Protein AF-A0A7S0CAM7-F1 (afdb_monomer_lite)

pLDDT: mean 77.52, std 13.93, range [35.06, 93.38]

Secondary structure (DSSP, 8-state):
---SSPPPP--HHHHHHHHHHHHHHHHHHHHHHHHHHHHHHHHHHHHHHHHHTTSS-THHHHHHHHS-------HHHHHHHHHHHHHHHHHHHHHHHHHHHHHHHHHTSGGG--THHHHHHHHHHHHHHHHHHHHHHHIIIIISSSS-S--HHHHHHHHHHHH-HHHHHHHHHHHHHHHHHHHHHHHHH---EETTEEPPPP-TTT--HHHHHHHHHHHHHHHHHHHHHHHHHTTTTSTTSHHHHIIIIIITT-TTTHHHHHTTHHHHHHHHHHHHHHHHHHH----PPPPHHHHHHHHHHHH--

Sequence (305 aa):
MRYLNRPAFMDAADIAKVGLEINTRVNDLVEVGELIKVERETREEEAKDSGKAGTNNKNSILKRLLCGGKKGKSKRQADKLDRQTILQFKQAVFLLENDVKDFQDASDAYQAYNPLLVYVQLVLGVCSLILSLLWVIHIVVYVLPDPAWNPFLNVFVQWIDSCFPLFGVLAVAIFSLYLLAAGIMGCFKMGLRFLFFTLYPMKYGATYMSSFLFNVALVLLCSVPVVQFSVNAFADYARYTNIIQTFGVQIQYLQFFRFFFEAQIFENVLLLMTIWTAGYLILKPVDKPTNTLELRDRLLKNEEE

InterPro domains:
  IPR006876 LMBR1-like membrane protein [PF04791] (113-268)

Foldseek 3Di:
DLDPDQQDADDPVRLVVLVVVLVVLVVVLVVLVVVLVVVVVVVVVVVVVVVVVPPDDPVVVVVVVPPPDPPDPPPVRVVVVNVVSVVLSVLSVVVSVVSVSSSCCNPVVNVVDDPVVVVVVVVVVVVLVVLVVVVLCLLVQPVPDVVGNDLVVLVVLVVLCVVPVVSSVVVLVVSLVSVLVVQLVCLQPPQDPPPPDGQDRDDPPPDDPVSVVVSVVSSVVVSLVSLLVSCSSNVNNCPPPVSCVCSVPVVCPDPVCVVVVVVVVSSVVVSVVVVVVVVVCVVDVDDDRDDSVVVVVVVVVVVVD

Organism: NCBI:txid420281

Radius of gyration: 28.93 Å; chains: 1; bounding box: 68×35×97 Å

Structure (mmCIF, N/CA/C/O backbone):
data_AF-A0A7S0CAM7-F1
#
_entry.id   AF-A0A7S0CAM7-F1
#
loop_
_atom_site.group_PDB
_atom_site.id
_atom_site.type_symbol
_atom_site.label_atom_id
_atom_site.label_alt_id
_atom_site.label_comp_id
_atom_site.label_asym_id
_atom_site.label_entity_id
_atom_site.label_seq_id
_atom_site.pdbx_PDB_ins_code
_atom_site.Cartn_x
_atom_site.Cartn_y
_atom_site.Cartn_z
_atom_site.occupancy
_atom_site.B_iso_or_equiv
_atom_site.auth_seq_id
_atom_site.auth_comp_id
_atom_site.auth_asym_id
_atom_site.auth_atom_id
_atom_site.pdbx_PDB_model_num
ATOM 1 N N . MET A 1 1 ? -12.208 5.775 -0.399 1.00 50.06 1 MET A N 1
ATOM 2 C CA . MET A 1 1 ? -13.177 5.088 -1.280 1.00 50.06 1 MET A CA 1
ATOM 3 C C . MET A 1 1 ? -14.356 4.684 -0.421 1.00 50.06 1 MET A C 1
ATOM 5 O O . MET A 1 1 ? -14.096 4.181 0.663 1.00 50.06 1 MET A O 1
ATOM 9 N N . ARG A 1 2 ? -15.593 4.999 -0.826 1.00 49.12 2 ARG A N 1
ATOM 10 C CA . ARG A 1 2 ? -16.776 4.819 0.034 1.00 49.12 2 ARG A CA 1
ATOM 11 C C . ARG A 1 2 ? -17.307 3.382 0.031 1.00 49.12 2 ARG A C 1
ATOM 13 O O . ARG A 1 2 ? -17.729 2.920 1.068 1.00 49.12 2 ARG A O 1
ATOM 20 N N . TYR A 1 3 ? -17.166 2.651 -1.076 1.00 53.31 3 TYR A N 1
ATOM 21 C CA . TYR A 1 3 ? -17.665 1.278 -1.198 1.00 53.31 3 TYR A CA 1
ATOM 22 C C . TYR A 1 3 ? -16.516 0.329 -1.555 1.00 53.31 3 TYR A C 1
ATOM 24 O O . TYR A 1 3 ? -15.820 0.561 -2.546 1.00 53.31 3 TYR A O 1
ATOM 32 N N . LEU A 1 4 ? -16.297 -0.709 -0.739 1.00 54.81 4 LEU A N 1
ATOM 33 C CA . LEU A 1 4 ? -15.336 -1.790 -1.016 1.00 54.81 4 LEU A CA 1
ATOM 34 C C . LEU A 1 4 ? -16.019 -2.986 -1.703 1.00 54.81 4 LEU A C 1
ATOM 36 O O . LEU A 1 4 ? -15.431 -3.621 -2.570 1.00 54.81 4 LEU A O 1
ATOM 40 N N . ASN A 1 5 ? -17.278 -3.240 -1.337 1.00 60.41 5 ASN A N 1
ATOM 41 C CA . ASN A 1 5 ? -18.166 -4.249 -1.907 1.00 60.41 5 ASN A CA 1
ATOM 42 C C . ASN A 1 5 ? -19.466 -3.584 -2.375 1.00 60.41 5 ASN A C 1
ATOM 44 O O . ASN A 1 5 ? -19.797 -2.479 -1.938 1.00 60.41 5 ASN A O 1
ATOM 48 N N . ARG A 1 6 ? -20.214 -4.255 -3.261 1.00 67.06 6 ARG A N 1
ATOM 49 C CA . ARG A 1 6 ? -21.576 -3.829 -3.611 1.00 67.06 6 ARG A CA 1
ATOM 50 C C . ARG A 1 6 ? -22.420 -3.815 -2.324 1.00 67.06 6 ARG A C 1
ATOM 52 O O . ARG A 1 6 ? -22.533 -4.880 -1.714 1.00 67.06 6 ARG A O 1
ATOM 59 N N . PRO A 1 7 ? -23.010 -2.674 -1.921 1.00 70.00 7 PRO A N 1
ATOM 60 C CA . PRO A 1 7 ? -23.911 -2.652 -0.777 1.00 70.00 7 PRO A CA 1
ATOM 61 C C . PRO A 1 7 ? -25.097 -3.581 -1.052 1.00 70.00 7 PRO A C 1
ATOM 63 O O . PRO A 1 7 ? -25.639 -3.602 -2.163 1.00 70.00 7 PRO A O 1
ATOM 66 N N . ALA A 1 8 ? -25.455 -4.403 -0.067 1.00 70.31 8 ALA A N 1
ATOM 67 C CA . ALA A 1 8 ? -26.605 -5.287 -0.184 1.00 70.31 8 ALA A CA 1
ATOM 68 C C . ALA A 1 8 ? -27.874 -4.436 -0.281 1.00 70.31 8 ALA A C 1
ATOM 70 O O . ALA A 1 8 ? -28.047 -3.487 0.479 1.00 70.31 8 ALA A O 1
ATOM 71 N N . PHE A 1 9 ? -28.755 -4.774 -1.221 1.00 74.88 9 PHE A N 1
ATOM 72 C CA . PHE A 1 9 ? -30.077 -4.165 -1.252 1.00 74.88 9 PHE A CA 1
ATOM 73 C C . PHE A 1 9 ? -30.846 -4.637 -0.014 1.00 74.88 9 PHE A C 1
ATOM 75 O O . PHE A 1 9 ? -31.021 -5.843 0.161 1.00 74.88 9 PHE A O 1
ATOM 82 N N . MET A 1 10 ? -31.280 -3.703 0.831 1.00 75.69 10 MET A N 1
ATOM 83 C CA . MET A 1 10 ? -32.175 -3.982 1.952 1.00 75.69 10 MET A CA 1
ATOM 84 C C . MET A 1 10 ? -33.539 -3.361 1.673 1.00 75.69 10 MET A C 1
ATOM 86 O O . MET A 1 10 ? -33.628 -2.201 1.271 1.00 75.69 10 MET A O 1
ATOM 90 N N . ASP A 1 11 ? -34.596 -4.137 1.898 1.00 84.25 11 ASP A N 1
ATOM 91 C CA . ASP A 1 11 ? -35.956 -3.607 1.909 1.00 84.25 11 ASP A CA 1
ATOM 92 C C . ASP A 1 11 ? -36.204 -2.797 3.193 1.00 84.25 11 ASP A C 1
ATOM 94 O O . ASP A 1 11 ? -35.523 -2.987 4.205 1.00 84.25 11 ASP A O 1
ATOM 98 N N . ALA A 1 12 ? -37.201 -1.912 3.191 1.00 83.62 12 ALA A N 1
ATOM 99 C CA . ALA A 1 12 ? -37.516 -1.051 4.334 1.00 83.62 12 ALA A CA 1
ATOM 100 C C . ALA A 1 12 ? -37.765 -1.850 5.630 1.00 83.62 12 ALA A C 1
ATOM 102 O O . ALA A 1 12 ? -37.368 -1.423 6.716 1.00 83.62 12 ALA A O 1
ATOM 103 N N . ALA A 1 13 ? -38.370 -3.038 5.517 1.00 86.31 13 ALA A N 1
ATOM 104 C CA . ALA A 1 13 ? -38.576 -3.939 6.648 1.00 86.31 13 ALA A CA 1
ATOM 105 C C . ALA A 1 13 ? -37.258 -4.507 7.206 1.00 86.31 13 ALA A C 1
ATOM 107 O O . ALA A 1 13 ? -37.129 -4.689 8.417 1.00 86.31 13 ALA A O 1
ATOM 108 N N . ASP A 1 14 ? -36.274 -4.774 6.349 1.00 85.25 14 ASP A N 1
ATOM 109 C CA . ASP A 1 14 ? -34.977 -5.310 6.763 1.00 85.25 14 ASP A CA 1
ATOM 110 C C . ASP A 1 14 ? -34.071 -4.215 7.330 1.00 85.25 14 ASP A C 1
ATOM 112 O O . ASP A 1 14 ? -33.391 -4.453 8.328 1.00 85.25 14 ASP A O 1
ATOM 116 N N . ILE A 1 15 ? -34.152 -2.989 6.799 1.00 86.38 15 ILE A N 1
ATOM 117 C CA . ILE A 1 15 ? -33.492 -1.809 7.379 1.00 86.38 15 ILE A CA 1
ATOM 118 C C . ILE A 1 15 ? -33.949 -1.607 8.830 1.00 86.38 15 ILE A C 1
ATOM 120 O O . ILE A 1 15 ? -33.122 -1.385 9.714 1.00 86.38 15 ILE A O 1
ATOM 124 N N . ALA A 1 16 ? -35.253 -1.739 9.099 1.00 86.44 16 ALA A N 1
ATOM 125 C CA . ALA A 1 16 ? -35.792 -1.609 10.451 1.00 86.44 16 ALA A CA 1
ATOM 126 C C . ALA A 1 16 ? -35.280 -2.708 11.402 1.00 86.44 16 ALA A C 1
ATOM 128 O O . ALA A 1 16 ? -34.923 -2.411 12.542 1.00 86.44 16 ALA A O 1
ATOM 129 N N . LYS A 1 17 ? -35.197 -3.965 10.939 1.00 89.44 17 LYS A N 1
ATOM 130 C CA . LYS A 1 17 ? -34.661 -5.082 11.742 1.00 89.44 17 LYS A CA 1
ATOM 131 C C . LYS A 1 17 ? -33.179 -4.900 12.059 1.00 89.44 17 LYS A C 1
ATOM 133 O O . LYS A 1 17 ? -32.799 -5.009 13.221 1.00 89.44 17 LYS A O 1
ATOM 138 N N . VAL A 1 18 ? -32.359 -4.601 11.0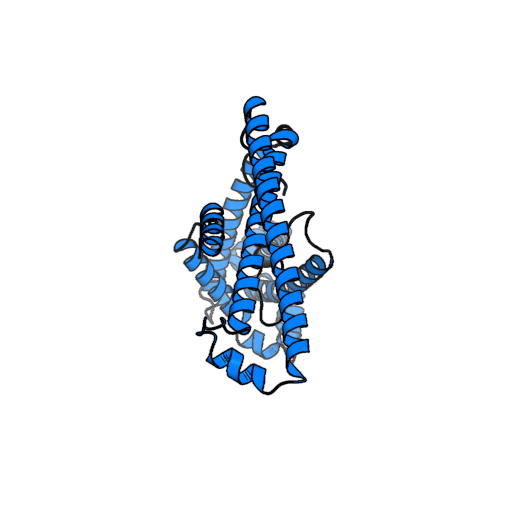49 1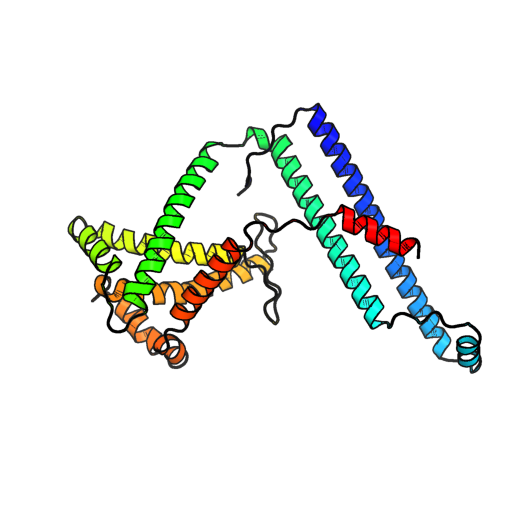.00 86.12 18 VAL A N 1
ATOM 139 C CA . VAL A 1 18 ? -30.909 -4.408 11.219 1.00 86.12 18 VAL A CA 1
ATOM 140 C C . VAL A 1 18 ? -30.634 -3.176 12.080 1.00 86.12 18 VAL A C 1
ATOM 142 O O . VAL A 1 18 ? -29.781 -3.221 12.961 1.00 86.12 18 VAL A O 1
ATOM 145 N N . GLY A 1 19 ? -31.406 -2.100 11.906 1.00 87.06 19 GLY A N 1
ATOM 146 C CA . GLY A 1 19 ? -31.332 -0.926 12.774 1.00 87.06 19 GLY A CA 1
ATOM 147 C C . GLY A 1 19 ? -31.647 -1.252 14.239 1.00 87.06 19 GLY A C 1
ATOM 148 O O . GLY A 1 19 ? -30.969 -0.753 15.137 1.00 87.06 19 GLY A O 1
ATOM 149 N N . LEU A 1 20 ? -32.633 -2.116 14.500 1.00 89.81 20 LEU A N 1
ATOM 150 C CA . LEU A 1 20 ? -32.943 -2.582 15.856 1.00 89.81 20 LEU A CA 1
ATOM 151 C C . LEU A 1 20 ? -31.796 -3.432 16.418 1.00 89.81 20 LEU A C 1
ATOM 153 O O . LEU A 1 20 ? -31.348 -3.169 17.528 1.00 89.81 20 LEU A O 1
ATOM 157 N N . GLU A 1 21 ? -31.262 -4.371 15.636 1.00 88.88 21 GLU A N 1
ATOM 158 C CA . GLU A 1 21 ? -30.123 -5.206 16.037 1.00 88.88 21 GLU A CA 1
ATOM 159 C C . GLU A 1 21 ? -28.878 -4.374 16.384 1.00 88.88 21 GLU A C 1
ATOM 161 O O . GLU A 1 21 ? -28.245 -4.605 17.416 1.00 88.88 21 GLU A O 1
ATOM 166 N N . ILE A 1 22 ? -28.546 -3.372 15.564 1.00 88.12 22 ILE A N 1
ATOM 167 C CA . ILE A 1 22 ? -27.439 -2.444 15.828 1.00 88.12 22 ILE A CA 1
ATOM 168 C C . ILE A 1 22 ? -27.689 -1.678 17.128 1.00 88.12 22 ILE A C 1
ATOM 170 O O . ILE A 1 22 ? -26.784 -1.591 17.955 1.00 88.12 22 ILE A O 1
ATOM 174 N N . ASN A 1 23 ? -28.904 -1.164 17.345 1.00 90.75 23 ASN A N 1
ATOM 175 C CA . ASN A 1 23 ? -29.249 -0.472 18.589 1.00 90.75 23 ASN A CA 1
ATOM 176 C C . ASN A 1 23 ? -29.135 -1.390 19.815 1.00 90.75 23 ASN A C 1
ATOM 178 O O . ASN A 1 23 ? -28.627 -0.960 20.848 1.00 90.75 23 ASN A O 1
ATOM 182 N N . THR A 1 24 ? -29.541 -2.659 19.710 1.00 90.62 24 THR A N 1
ATOM 183 C CA . THR A 1 24 ? -29.345 -3.645 20.783 1.00 90.62 24 THR A CA 1
ATOM 184 C C . THR A 1 24 ? -27.859 -3.854 21.073 1.00 90.62 24 THR A C 1
ATOM 186 O O . THR A 1 24 ? -27.447 -3.732 22.220 1.00 90.62 24 THR A O 1
ATOM 189 N N . ARG A 1 25 ? -27.026 -4.063 20.043 1.00 85.31 25 ARG A N 1
ATOM 190 C CA . ARG A 1 25 ? -25.568 -4.222 20.213 1.00 85.31 25 ARG A CA 1
ATOM 191 C C . ARG A 1 25 ? -24.895 -2.974 20.795 1.00 85.31 25 ARG A C 1
ATOM 193 O O . ARG A 1 25 ? -23.938 -3.100 21.555 1.00 85.31 25 ARG A O 1
ATOM 200 N N . VAL A 1 26 ? -25.367 -1.779 20.431 1.00 90.31 26 VAL A N 1
ATOM 201 C CA . VAL A 1 26 ? -24.914 -0.509 21.023 1.00 90.31 26 VAL A CA 1
ATOM 202 C C . VAL A 1 26 ? -25.220 -0.498 22.517 1.00 90.31 26 VAL A C 1
ATOM 204 O O . VAL A 1 26 ? -24.318 -0.220 23.301 1.00 90.31 26 VAL A O 1
ATOM 207 N N . ASN A 1 27 ? -26.450 -0.835 22.911 1.00 91.75 27 ASN A N 1
ATOM 208 C CA . ASN A 1 27 ? -26.847 -0.868 24.318 1.00 91.75 27 ASN A CA 1
ATOM 209 C C . ASN A 1 27 ? -26.023 -1.890 25.115 1.00 91.75 27 ASN A C 1
ATOM 211 O O . ASN A 1 27 ? -25.481 -1.531 26.158 1.00 91.75 27 ASN A O 1
ATOM 215 N N . ASP A 1 28 ? -25.832 -3.102 24.582 1.00 86.81 28 ASP A N 1
ATOM 216 C CA . ASP A 1 28 ? -24.995 -4.138 25.202 1.00 86.81 28 ASP A CA 1
ATOM 217 C C . ASP A 1 28 ? -23.550 -3.644 25.420 1.00 86.81 28 ASP A C 1
ATOM 219 O O . ASP A 1 28 ? -22.944 -3.867 26.468 1.00 86.81 28 ASP A O 1
ATOM 223 N N . LEU A 1 29 ? -22.968 -2.948 24.435 1.00 85.81 29 LEU A N 1
ATOM 224 C CA . LEU A 1 29 ? -21.611 -2.405 24.549 1.00 85.81 29 LEU A CA 1
ATOM 225 C C . LEU A 1 29 ? -21.521 -1.223 25.517 1.00 85.81 29 LEU A C 1
ATOM 227 O O . LEU A 1 29 ? -20.485 -1.054 26.162 1.00 85.81 29 LEU A O 1
ATOM 231 N N . VAL A 1 30 ? -22.570 -0.409 25.627 1.00 91.50 30 VAL A N 1
ATOM 232 C CA . VAL A 1 30 ? -22.643 0.662 26.629 1.00 91.50 30 VAL A CA 1
ATOM 233 C C . VAL A 1 30 ? -22.674 0.058 28.032 1.00 91.50 30 VAL A C 1
ATOM 235 O O . VAL A 1 30 ? -21.867 0.466 28.863 1.00 91.50 30 VAL A O 1
ATOM 238 N N . GLU A 1 31 ? -23.498 -0.965 28.264 1.00 90.19 31 GLU A N 1
ATOM 239 C CA . GLU A 1 31 ? -23.577 -1.678 29.545 1.00 90.19 31 GLU A CA 1
ATOM 240 C C . GLU A 1 31 ? -22.227 -2.302 29.931 1.00 90.19 31 GLU A C 1
ATOM 242 O O . GLU A 1 31 ? -21.709 -2.046 31.018 1.00 90.19 31 GLU A O 1
ATOM 247 N N . VAL A 1 32 ? -21.576 -3.024 29.010 1.00 83.94 32 VAL A N 1
ATOM 248 C CA . VAL A 1 32 ? -20.223 -3.570 29.235 1.00 83.94 32 VAL A CA 1
ATOM 249 C C . VAL A 1 32 ? -19.211 -2.457 29.535 1.00 83.94 32 VAL A C 1
ATOM 251 O O . VAL A 1 32 ? -18.332 -2.616 30.384 1.00 83.94 32 VAL A O 1
ATOM 254 N N . GLY A 1 33 ? -19.314 -1.315 28.851 1.00 87.38 33 GLY A N 1
ATOM 255 C CA . GLY A 1 33 ? -18.461 -0.154 29.097 1.00 87.38 33 GLY A CA 1
ATOM 256 C C . GLY A 1 33 ? -18.647 0.441 30.496 1.00 87.38 33 GLY A C 1
ATOM 257 O O . GLY A 1 33 ? -17.657 0.796 31.145 1.00 87.38 33 GLY A O 1
ATOM 258 N N . GLU A 1 34 ? -19.890 0.521 30.973 1.00 88.81 34 GLU A N 1
ATOM 259 C CA . GLU A 1 34 ? -20.227 0.968 32.327 1.00 88.81 34 GLU A CA 1
ATOM 260 C C . GLU A 1 34 ? -19.734 -0.019 33.388 1.00 88.81 34 GLU A C 1
ATOM 262 O O . GLU A 1 34 ? -19.092 0.406 34.350 1.00 88.81 34 GLU A O 1
ATOM 267 N N . LEU A 1 35 ? -19.913 -1.325 33.175 1.00 83.44 35 LEU A N 1
ATOM 268 C CA . LEU A 1 35 ? -19.395 -2.369 34.065 1.00 83.44 35 LEU A CA 1
ATOM 269 C C . LEU A 1 35 ? -17.870 -2.285 34.212 1.00 83.44 35 LEU A C 1
ATOM 271 O O . LEU A 1 35 ? -17.354 -2.237 35.329 1.00 83.44 35 LEU A O 1
ATOM 275 N N . ILE A 1 36 ? -17.137 -2.156 33.097 1.00 83.44 36 ILE A N 1
ATOM 276 C CA . ILE A 1 36 ? -15.672 -1.988 33.114 1.00 83.44 36 ILE A CA 1
ATOM 277 C C . ILE A 1 36 ? -15.264 -0.715 33.872 1.00 83.44 36 ILE A C 1
ATOM 279 O O . ILE A 1 36 ? -14.205 -0.678 34.506 1.00 83.44 36 ILE A O 1
ATOM 283 N N . LYS A 1 37 ? -16.062 0.355 33.786 1.00 88.06 37 LYS A N 1
ATOM 284 C CA . LYS A 1 37 ? -15.801 1.603 34.510 1.00 88.06 37 LYS A CA 1
ATOM 285 C C . LYS A 1 37 ? -15.991 1.410 36.017 1.00 88.06 37 LYS A C 1
ATOM 287 O O . LYS A 1 37 ? -15.085 1.753 36.775 1.00 88.06 37 LYS A O 1
ATOM 292 N N . VAL A 1 38 ? -17.106 0.809 36.430 1.00 87.31 38 VAL A N 1
ATOM 293 C CA . VAL A 1 38 ? -17.417 0.528 37.840 1.00 87.31 38 VAL A CA 1
ATOM 294 C C . VAL A 1 38 ? -16.383 -0.415 38.459 1.00 87.31 38 VAL A C 1
ATOM 296 O O . VAL A 1 38 ? -15.922 -0.157 39.570 1.00 87.31 38 VAL A O 1
ATOM 299 N N . GLU A 1 39 ? -15.950 -1.456 37.739 1.00 81.06 39 GLU A N 1
ATOM 300 C CA . GLU A 1 39 ? -14.917 -2.394 38.209 1.00 81.06 39 GLU A CA 1
ATOM 301 C C . GLU A 1 39 ? -13.581 -1.682 38.494 1.00 81.06 39 GLU A C 1
ATOM 303 O O . GLU A 1 39 ? -12.873 -2.002 39.452 1.00 81.06 39 GLU A O 1
ATOM 308 N N . ARG A 1 40 ? -13.220 -0.675 37.689 1.00 81.06 40 ARG A N 1
ATOM 309 C CA . ARG A 1 40 ? -12.008 0.118 37.946 1.00 81.06 40 ARG A CA 1
ATOM 310 C C . ARG A 1 40 ? -12.158 1.044 39.137 1.00 81.06 40 ARG A C 1
ATOM 312 O O . ARG A 1 40 ? -11.220 1.145 39.921 1.00 81.06 40 ARG A O 1
ATOM 319 N N . GLU A 1 41 ? -13.308 1.694 39.276 1.00 81.50 41 GLU A N 1
ATOM 320 C CA . GLU A 1 41 ? -13.587 2.582 40.407 1.00 81.50 41 GLU A CA 1
ATOM 321 C C . GLU A 1 41 ? -13.562 1.800 41.732 1.00 81.50 41 GLU A C 1
ATOM 323 O O . GLU A 1 41 ? -12.848 2.189 42.658 1.00 81.50 41 GLU A O 1
ATOM 328 N N . THR A 1 42 ? -14.206 0.629 41.790 1.00 80.25 42 THR A N 1
ATOM 329 C CA . THR A 1 42 ? -14.172 -0.256 42.974 1.00 80.25 42 THR A CA 1
ATOM 330 C C . THR A 1 42 ? -12.762 -0.755 43.289 1.00 80.25 42 THR A C 1
ATOM 332 O O . THR A 1 42 ? -12.332 -0.692 44.441 1.00 80.25 42 THR A O 1
ATOM 335 N N . ARG A 1 43 ? -11.975 -1.171 42.287 1.00 71.56 43 ARG A N 1
ATOM 336 C CA . ARG A 1 43 ? -10.567 -1.562 42.505 1.00 71.56 43 ARG A CA 1
ATOM 337 C C . ARG A 1 43 ? -9.690 -0.404 42.990 1.00 71.56 43 ARG A C 1
ATOM 339 O O . ARG A 1 43 ? -8.766 -0.621 43.778 1.00 71.56 43 ARG A O 1
ATOM 346 N N . GLU A 1 44 ? -9.934 0.821 42.527 1.00 75.81 44 GLU A N 1
ATOM 347 C CA . GLU A 1 44 ? -9.232 2.012 43.017 1.00 75.81 44 GLU A CA 1
ATOM 348 C C . GLU A 1 44 ? -9.584 2.329 44.476 1.00 75.81 44 GLU A C 1
ATOM 350 O O . GLU A 1 44 ? -8.708 2.739 45.245 1.00 75.81 44 GLU A O 1
ATOM 355 N N . GLU A 1 45 ? -10.837 2.121 44.875 1.00 75.12 45 GLU A N 1
ATOM 356 C CA . GLU A 1 45 ? -11.286 2.259 46.262 1.00 75.12 45 GLU A CA 1
ATOM 357 C C . GLU A 1 45 ? -10.669 1.188 47.169 1.00 75.12 45 GLU A C 1
ATOM 359 O O . GLU A 1 45 ? -10.065 1.532 48.188 1.00 75.12 45 GLU A O 1
ATOM 364 N N . GLU A 1 46 ? -10.680 -0.082 46.758 1.00 68.75 46 GLU A N 1
ATOM 365 C CA . GLU A 1 46 ? -10.012 -1.178 47.474 1.00 68.75 46 GLU A CA 1
ATOM 366 C C . GLU A 1 46 ? -8.499 -0.935 47.628 1.00 68.75 46 GLU A C 1
ATOM 368 O O . GLU A 1 46 ? -7.900 -1.223 48.673 1.00 68.75 46 GLU A O 1
ATOM 373 N N . ALA A 1 47 ? -7.854 -0.359 46.607 1.00 66.19 47 ALA A N 1
ATOM 374 C CA . ALA A 1 47 ? -6.444 0.019 46.657 1.00 66.19 47 ALA A CA 1
ATOM 375 C C . ALA A 1 47 ? -6.176 1.181 47.633 1.00 66.19 47 ALA A C 1
ATOM 377 O O . ALA A 1 47 ? -5.151 1.184 48.324 1.00 66.19 47 ALA A O 1
ATOM 378 N N . LYS A 1 48 ? -7.086 2.159 47.725 1.00 64.62 48 LYS A N 1
ATOM 379 C CA . LYS A 1 48 ? -6.992 3.270 48.688 1.00 64.62 48 LYS A CA 1
ATOM 380 C C . LYS A 1 48 ? -7.225 2.797 50.125 1.00 64.62 48 LYS A C 1
ATOM 382 O O . LYS A 1 48 ? -6.534 3.269 51.031 1.00 64.62 48 LYS A O 1
ATOM 387 N N . ASP A 1 49 ? -8.138 1.853 50.337 1.00 59.41 49 ASP A N 1
ATOM 388 C CA . ASP A 1 49 ? -8.495 1.361 51.671 1.00 59.41 49 ASP A CA 1
ATOM 389 C C . ASP A 1 49 ? -7.437 0.390 52.232 1.00 59.41 49 ASP A C 1
ATOM 391 O O . ASP A 1 49 ? -7.001 0.497 53.384 1.00 59.41 49 ASP A O 1
ATOM 395 N N . SER A 1 50 ? -6.882 -0.474 51.375 1.00 53.94 50 SER A N 1
ATOM 396 C CA . SER A 1 50 ? -5.735 -1.329 51.722 1.00 53.94 50 SER A CA 1
ATOM 397 C C . SER A 1 50 ? -4.435 -0.544 51.965 1.00 53.94 50 SER A C 1
ATOM 399 O O . SER A 1 50 ? -3.612 -0.965 52.782 1.00 53.94 50 SER A O 1
ATOM 401 N N . GLY A 1 51 ? -4.262 0.623 51.330 1.00 48.97 51 GLY A N 1
ATOM 402 C CA . GLY A 1 51 ? -3.149 1.547 51.584 1.00 48.97 51 GLY A CA 1
ATOM 403 C C . GLY A 1 51 ? -3.214 2.251 52.947 1.00 48.97 51 GLY A C 1
ATOM 404 O O . GLY A 1 51 ? -2.173 2.515 53.546 1.00 48.97 51 GLY A O 1
ATOM 405 N N . LYS A 1 52 ? -4.417 2.498 53.486 1.00 46.91 52 LYS A N 1
ATOM 406 C CA . LYS A 1 52 ? -4.611 3.094 54.824 1.00 46.91 52 LYS A CA 1
ATOM 407 C C . LYS A 1 52 ? -4.444 2.085 55.966 1.00 46.91 52 LYS A C 1
ATOM 409 O O . LYS A 1 52 ? -3.996 2.457 57.048 1.00 46.91 52 LYS A O 1
ATOM 414 N N . ALA A 1 53 ? -4.728 0.804 55.726 1.00 43.62 53 ALA A N 1
ATOM 415 C CA . ALA A 1 53 ? -4.536 -0.269 56.708 1.00 43.62 53 ALA A CA 1
ATOM 416 C C . ALA A 1 53 ? -3.055 -0.654 56.946 1.00 43.62 53 ALA A C 1
ATOM 418 O O . ALA A 1 53 ? -2.758 -1.432 57.853 1.00 43.62 53 ALA A O 1
ATOM 419 N N . GLY A 1 54 ? -2.119 -0.124 56.147 1.00 42.84 54 GLY A N 1
ATOM 420 C CA . GLY A 1 54 ? -0.694 -0.469 56.192 1.00 42.84 54 GLY A CA 1
ATOM 421 C C . GLY A 1 54 ? 0.148 0.267 57.241 1.00 42.84 54 GLY A C 1
ATOM 422 O O . GLY A 1 54 ? 1.302 -0.106 57.437 1.00 42.84 54 GLY A O 1
ATOM 423 N N . THR A 1 55 ? -0.381 1.290 57.922 1.00 45.12 55 THR A N 1
ATOM 424 C CA . THR A 1 55 ? 0.448 2.143 58.800 1.00 45.12 55 THR A CA 1
ATOM 425 C C . THR A 1 55 ? 0.383 1.774 60.279 1.00 45.12 55 THR A C 1
ATOM 427 O O . THR A 1 55 ? 1.316 2.082 61.006 1.00 45.12 55 THR A O 1
ATOM 430 N N . ASN A 1 56 ? -0.637 1.061 60.752 1.00 47.59 56 ASN A N 1
ATOM 431 C CA . ASN A 1 56 ? -0.725 0.683 62.161 1.00 47.59 56 ASN A CA 1
ATOM 432 C C . ASN A 1 56 ? -1.438 -0.657 62.292 1.00 47.59 56 ASN A C 1
ATOM 434 O O . ASN A 1 56 ? -2.576 -0.764 61.851 1.00 47.59 56 ASN A O 1
ATOM 438 N N . ASN A 1 57 ? -0.785 -1.626 62.948 1.00 49.03 57 ASN A N 1
ATOM 439 C CA . ASN A 1 57 ? -1.362 -2.754 63.699 1.00 49.03 57 ASN A CA 1
ATOM 440 C C . ASN A 1 57 ? -0.740 -4.119 63.328 1.00 49.03 57 ASN A C 1
ATOM 442 O O . ASN A 1 57 ? -0.920 -4.645 62.226 1.00 49.03 57 ASN A O 1
ATOM 446 N N . LYS A 1 58 ? -0.061 -4.736 64.310 1.00 53.44 58 LYS A N 1
ATOM 447 C CA . LYS A 1 58 ? 0.473 -6.114 64.267 1.00 53.44 58 LYS A CA 1
ATOM 448 C C . LYS A 1 58 ? -0.618 -7.164 63.979 1.00 53.44 58 LYS A C 1
ATOM 450 O O . LYS A 1 58 ? -0.306 -8.245 63.488 1.00 53.44 58 LYS A O 1
ATOM 455 N N . ASN A 1 59 ? -1.895 -6.826 64.178 1.00 54.19 59 ASN A N 1
ATOM 456 C CA . ASN A 1 59 ? -3.033 -7.694 63.855 1.00 54.19 59 ASN A CA 1
ATOM 457 C C . ASN A 1 59 ? -3.284 -7.866 62.344 1.00 54.19 59 ASN A C 1
ATOM 459 O O . ASN A 1 59 ? -4.010 -8.780 61.956 1.00 54.19 59 ASN A O 1
ATOM 463 N N . SER A 1 60 ? -2.680 -7.044 61.477 1.00 53.31 60 SER A N 1
ATOM 464 C CA . SER A 1 60 ? -2.797 -7.181 60.013 1.00 53.31 60 SER A CA 1
ATOM 465 C C . SER A 1 60 ? -2.139 -8.464 59.487 1.00 53.31 60 SER A C 1
ATOM 467 O O . SER A 1 60 ? -2.672 -9.106 58.583 1.00 53.31 60 SER A O 1
ATOM 469 N N . ILE A 1 61 ? -1.030 -8.886 60.104 1.00 56.56 61 ILE A N 1
ATOM 470 C CA . ILE A 1 61 ? -0.299 -10.114 59.756 1.00 56.56 61 ILE A CA 1
ATOM 471 C C . ILE A 1 61 ? -1.105 -11.348 60.179 1.00 56.56 61 ILE A C 1
ATOM 473 O O . ILE A 1 61 ? -1.253 -12.287 59.399 1.00 56.56 61 ILE A O 1
ATOM 477 N N . LEU A 1 62 ? -1.691 -11.320 61.381 1.00 52.03 62 LEU A N 1
ATOM 478 C CA . LEU A 1 62 ? -2.507 -12.418 61.905 1.00 52.03 62 LEU A CA 1
ATOM 479 C C . LEU A 1 62 ? -3.829 -12.568 61.133 1.00 52.03 62 LEU A C 1
ATOM 481 O O . LEU A 1 62 ? -4.238 -13.684 60.824 1.00 52.03 62 LEU A O 1
ATOM 485 N N . LYS A 1 63 ? -4.455 -11.455 60.724 1.00 51.91 63 LYS A N 1
ATOM 486 C CA . LYS A 1 63 ? -5.656 -11.464 59.870 1.00 51.91 63 LYS A CA 1
ATOM 487 C C . LYS A 1 63 ? -5.373 -12.044 58.477 1.00 51.91 63 LYS A C 1
ATOM 489 O O . LYS A 1 63 ? -6.214 -12.747 57.929 1.00 51.91 63 LYS A O 1
ATOM 494 N N . ARG A 1 64 ? -4.168 -11.821 57.934 1.00 55.28 64 ARG A N 1
ATOM 495 C CA . ARG A 1 64 ? -3.714 -12.398 56.654 1.00 55.28 64 ARG A CA 1
ATOM 496 C C . ARG A 1 64 ? -3.440 -13.905 56.721 1.00 55.28 64 ARG A C 1
ATOM 498 O O . ARG A 1 64 ? -3.491 -14.562 55.690 1.00 55.28 64 ARG A O 1
ATOM 505 N N . LEU A 1 65 ? -3.129 -14.424 57.911 1.00 53.91 65 LEU A N 1
ATOM 506 C CA . LEU A 1 65 ? -2.892 -15.849 58.172 1.00 53.91 65 LEU A CA 1
ATOM 507 C C . LEU A 1 65 ? -4.179 -16.612 58.524 1.00 53.91 65 LEU A C 1
ATOM 509 O O . LEU A 1 65 ? -4.303 -17.774 58.153 1.00 53.91 65 LEU A O 1
ATOM 513 N N . LEU A 1 66 ? -5.129 -15.972 59.216 1.00 52.12 66 LEU A N 1
ATOM 514 C CA . LEU A 1 66 ? -6.398 -16.590 59.630 1.00 52.12 66 LEU A CA 1
ATOM 515 C C . LEU A 1 66 ? -7.453 -16.617 58.514 1.00 52.12 66 LEU A C 1
ATOM 517 O O . LEU A 1 66 ? -8.238 -17.560 58.436 1.00 52.12 66 LEU A O 1
ATOM 521 N N . CYS A 1 67 ? -7.475 -15.618 57.629 1.00 45.81 67 CYS A N 1
ATOM 522 C CA . CYS A 1 67 ? -8.323 -15.652 56.441 1.00 45.81 67 CYS A CA 1
ATOM 523 C C . CYS A 1 67 ? -7.636 -16.496 55.358 1.00 45.81 67 CYS A C 1
ATOM 525 O O . CYS A 1 67 ? -6.774 -16.004 54.629 1.00 45.81 67 CYS A O 1
ATOM 527 N N . GLY A 1 68 ? -8.011 -17.777 55.291 1.00 35.06 68 GLY A N 1
ATOM 528 C CA . GLY A 1 68 ? -7.558 -18.749 54.296 1.00 35.06 68 GLY A CA 1
ATOM 529 C C . GLY A 1 68 ? -7.450 -18.156 52.889 1.00 35.06 68 GLY A C 1
ATOM 530 O O . GLY A 1 68 ? -8.380 -17.545 52.364 1.00 35.06 68 GLY A O 1
ATOM 531 N N . GLY A 1 69 ? -6.263 -18.308 52.303 1.00 39.94 69 G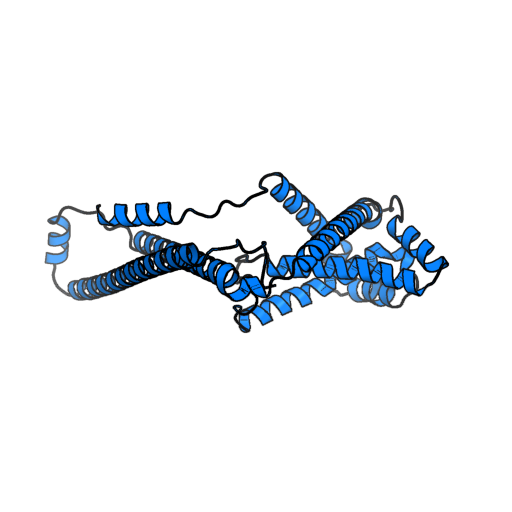LY A N 1
ATOM 532 C CA . GLY A 1 69 ? -5.852 -17.610 51.098 1.00 39.94 69 GLY A CA 1
ATOM 533 C C . GLY A 1 69 ? -6.687 -17.939 49.864 1.00 39.94 69 GLY A C 1
ATOM 534 O O . GLY A 1 69 ? -6.522 -18.992 49.254 1.00 39.94 69 GLY A O 1
ATOM 535 N N . LYS A 1 70 ? -7.436 -16.950 49.373 1.00 39.62 70 LYS A N 1
ATOM 536 C CA . LYS A 1 70 ? -7.539 -16.758 47.925 1.00 39.62 70 LYS A CA 1
ATOM 537 C C . LYS A 1 70 ? -6.230 -16.105 47.490 1.00 39.62 70 LYS A C 1
ATOM 539 O O . LYS A 1 70 ? -5.949 -14.967 47.859 1.00 39.62 70 LYS A O 1
ATOM 544 N N . LYS A 1 71 ? -5.379 -16.858 46.781 1.00 40.66 71 LYS A N 1
ATOM 545 C CA . LYS A 1 71 ? -4.158 -16.334 46.148 1.00 40.66 71 LYS A CA 1
ATOM 546 C C . LYS A 1 71 ? -4.565 -15.128 45.304 1.00 40.66 71 LYS A C 1
ATOM 548 O O . LYS A 1 71 ? -5.110 -15.308 44.220 1.00 40.66 71 LYS A O 1
ATOM 553 N N . GLY A 1 72 ? -4.332 -13.917 45.808 1.00 48.72 72 GLY A N 1
ATOM 554 C CA . GLY A 1 72 ? -4.511 -12.708 45.019 1.00 48.72 72 GLY A CA 1
ATOM 555 C C . GLY A 1 72 ? -3.693 -12.881 43.749 1.00 48.72 72 GLY A C 1
ATOM 556 O O . GLY A 1 72 ? -2.471 -13.053 43.832 1.00 48.72 72 GLY A O 1
ATOM 557 N N . LYS A 1 73 ? -4.366 -12.921 42.590 1.00 51.34 73 LYS A N 1
ATOM 558 C CA . LYS A 1 73 ? -3.701 -12.859 41.285 1.00 51.34 73 LYS A CA 1
ATOM 559 C C . LYS A 1 73 ? -2.678 -11.730 41.403 1.00 51.34 73 LYS A C 1
ATOM 561 O O . LYS A 1 73 ? -3.014 -10.647 41.881 1.00 51.34 73 LYS A O 1
ATOM 566 N N . SER A 1 74 ? -1.408 -12.010 41.095 1.00 60.56 74 SER A N 1
ATOM 567 C CA . SER A 1 74 ? -0.335 -11.014 41.225 1.00 60.56 74 SER A CA 1
ATOM 568 C C . SER A 1 74 ? -0.818 -9.708 40.590 1.00 60.56 74 SER A C 1
ATOM 570 O O . SER A 1 74 ? -1.422 -9.771 39.526 1.00 60.56 74 SER A O 1
ATOM 572 N N . LYS A 1 75 ? -0.576 -8.535 41.188 1.00 63.28 75 LYS A N 1
ATOM 573 C CA . LYS A 1 75 ? -1.010 -7.234 40.628 1.00 63.28 75 LYS A CA 1
ATOM 574 C C . LYS A 1 75 ? -0.698 -7.110 39.121 1.00 63.28 75 LYS A C 1
ATOM 576 O O . LYS A 1 75 ? -1.515 -6.645 38.342 1.00 63.28 75 LYS A O 1
ATOM 581 N N . ARG A 1 76 ? 0.424 -7.702 38.686 1.00 61.97 76 ARG A N 1
ATOM 582 C CA . ARG A 1 76 ? 0.835 -7.828 37.275 1.00 61.97 76 ARG A CA 1
ATOM 583 C C . ARG A 1 76 ? -0.075 -8.705 36.398 1.00 61.97 76 ARG A C 1
ATOM 585 O O . ARG A 1 76 ? -0.125 -8.495 35.194 1.00 61.97 76 ARG A O 1
ATOM 592 N N . GLN A 1 77 ? -0.706 -9.737 36.950 1.00 71.75 77 GLN A N 1
ATOM 593 C CA . GLN A 1 77 ? -1.697 -10.576 36.267 1.00 71.75 77 GLN A CA 1
ATOM 594 C C . GLN A 1 77 ? -3.044 -9.859 36.142 1.00 71.75 77 GLN A C 1
ATOM 596 O O . GLN A 1 77 ? -3.645 -9.950 35.078 1.00 71.75 77 GLN A O 1
ATOM 601 N N . ALA A 1 78 ? -3.472 -9.114 37.168 1.00 71.75 78 ALA A N 1
ATOM 602 C CA . ALA A 1 78 ? -4.667 -8.271 37.091 1.00 71.75 78 ALA A CA 1
ATOM 603 C C . ALA A 1 78 ? -4.502 -7.174 36.022 1.00 71.75 78 ALA A C 1
ATOM 605 O O . ALA A 1 78 ? -5.311 -7.094 35.107 1.00 71.75 78 ALA A O 1
ATOM 606 N N . ASP A 1 79 ? -3.368 -6.459 36.019 1.00 76.50 79 ASP A N 1
ATOM 607 C CA . ASP A 1 79 ? -3.065 -5.434 35.005 1.00 76.50 79 ASP A CA 1
ATOM 608 C C . ASP A 1 79 ? -3.034 -5.995 33.569 1.00 76.50 79 ASP A C 1
ATOM 610 O O . ASP A 1 79 ? -3.367 -5.305 32.602 1.00 76.50 79 ASP A O 1
ATOM 614 N N . LYS A 1 80 ? -2.581 -7.245 33.397 1.00 78.00 80 LYS A N 1
ATOM 615 C CA . LYS A 1 80 ? -2.579 -7.924 32.091 1.00 78.00 80 LYS A CA 1
ATOM 616 C C . LYS A 1 80 ? -3.994 -8.261 31.634 1.00 78.00 80 LYS A C 1
ATOM 618 O O . LYS A 1 80 ? -4.288 -8.080 30.455 1.00 78.00 80 LYS A O 1
ATOM 623 N N . LEU A 1 81 ? -4.828 -8.743 32.551 1.00 79.00 81 LEU A N 1
ATOM 624 C CA . LEU A 1 81 ? -6.208 -9.120 32.275 1.00 79.00 81 LEU A CA 1
ATOM 625 C C . LEU A 1 81 ? -7.034 -7.875 31.930 1.00 79.00 81 LEU A C 1
ATOM 627 O O . LEU A 1 81 ? -7.679 -7.862 30.892 1.00 79.00 81 LEU A O 1
ATOM 631 N N . ASP A 1 82 ? -6.863 -6.776 32.666 1.00 79.19 82 ASP A N 1
ATOM 632 C CA . ASP A 1 82 ? -7.529 -5.498 32.376 1.00 79.19 82 ASP A CA 1
ATOM 633 C C . ASP A 1 82 ? -7.144 -4.951 31.002 1.00 79.19 82 ASP A C 1
ATOM 635 O O . ASP A 1 82 ? -7.995 -4.517 30.224 1.00 79.19 82 ASP A O 1
ATOM 639 N N . ARG A 1 83 ? -5.851 -5.002 30.656 1.00 77.44 83 ARG A N 1
ATOM 640 C CA . ARG A 1 83 ? -5.396 -4.629 29.309 1.00 77.44 83 ARG A CA 1
ATOM 641 C C . ARG A 1 83 ? -6.048 -5.504 28.245 1.00 77.44 83 ARG A C 1
ATOM 643 O O . ARG A 1 83 ? -6.418 -4.980 27.199 1.00 77.44 83 ARG A O 1
ATOM 650 N N . GLN A 1 84 ? -6.187 -6.803 28.495 1.00 79.69 84 GLN A N 1
ATOM 651 C CA . GLN A 1 84 ? -6.840 -7.724 27.572 1.00 79.69 84 GLN A CA 1
ATOM 652 C C . GLN A 1 84 ? -8.333 -7.403 27.416 1.00 79.69 84 GLN A C 1
ATOM 654 O O . GLN A 1 84 ? -8.786 -7.289 26.279 1.00 79.69 84 GLN A O 1
ATOM 659 N N . THR A 1 85 ? -9.058 -7.154 28.510 1.00 76.69 85 THR A N 1
ATOM 660 C CA . THR A 1 85 ? -10.474 -6.748 28.498 1.00 76.69 85 THR A CA 1
ATOM 661 C C . THR A 1 85 ? -10.673 -5.436 27.738 1.00 76.69 85 THR A C 1
ATOM 663 O O . THR A 1 85 ? -11.549 -5.334 26.886 1.00 76.69 85 THR A O 1
ATOM 666 N N . ILE A 1 86 ? -9.801 -4.442 27.944 1.00 81.19 86 ILE A N 1
ATOM 667 C CA . ILE A 1 86 ? -9.840 -3.169 27.201 1.00 81.19 86 ILE A CA 1
ATOM 668 C C . ILE A 1 86 ? -9.612 -3.377 25.707 1.00 81.19 86 ILE A C 1
ATOM 670 O O . ILE A 1 86 ? -10.261 -2.733 24.885 1.00 81.19 86 ILE A O 1
ATOM 674 N N . LEU A 1 87 ? -8.645 -4.218 25.336 1.00 76.94 87 LEU A N 1
ATOM 675 C CA . LEU A 1 87 ? -8.349 -4.494 23.931 1.00 76.94 87 LEU A CA 1
ATOM 676 C C . LEU A 1 87 ? -9.526 -5.196 23.251 1.00 76.94 87 LEU A C 1
ATOM 678 O O . LEU A 1 87 ? -9.892 -4.830 22.139 1.00 76.94 87 LEU A O 1
ATOM 682 N N . GLN A 1 88 ? -10.135 -6.149 23.949 1.00 77.44 88 GLN A N 1
ATOM 683 C CA . GLN A 1 88 ? -11.335 -6.859 23.525 1.00 77.44 88 GLN A CA 1
ATOM 684 C C . GLN A 1 88 ? -12.530 -5.915 23.348 1.00 77.44 88 GLN A C 1
ATOM 686 O O . GLN A 1 88 ? -13.169 -5.925 22.299 1.00 77.44 88 GLN A O 1
ATOM 691 N N . PHE A 1 89 ? -12.762 -5.024 24.312 1.00 81.75 89 PHE A N 1
ATOM 692 C CA . PHE A 1 89 ? -13.785 -3.986 24.217 1.00 81.75 89 PHE A CA 1
ATOM 693 C C . PHE A 1 89 ? -13.556 -3.063 23.012 1.00 81.75 89 PHE A C 1
ATOM 695 O O . PHE A 1 89 ? -14.453 -2.859 22.199 1.00 81.75 89 PHE A O 1
ATOM 702 N N . LYS A 1 90 ? -12.323 -2.568 22.824 1.00 79.38 90 LYS A N 1
ATOM 703 C CA . LYS A 1 90 ? -11.956 -1.752 21.653 1.00 79.38 90 LYS A CA 1
ATOM 704 C C . LYS A 1 90 ? -12.196 -2.486 20.335 1.00 79.38 90 LYS A C 1
ATOM 706 O O . LYS A 1 90 ? -12.612 -1.863 19.365 1.00 79.38 90 LYS A O 1
ATOM 711 N N . GLN A 1 91 ? -11.927 -3.789 20.293 1.00 75.88 91 GLN A N 1
ATOM 712 C CA . GLN A 1 91 ? -12.174 -4.614 19.115 1.00 75.88 91 GLN A CA 1
ATOM 713 C C . GLN A 1 91 ? -13.673 -4.764 18.830 1.00 75.88 91 GLN A C 1
ATOM 715 O O . GLN A 1 91 ? -14.076 -4.649 17.676 1.00 75.88 91 GLN A O 1
ATOM 720 N N . ALA A 1 92 ? -14.497 -4.973 19.858 1.00 77.50 92 ALA A N 1
ATOM 721 C CA . ALA A 1 92 ? -15.946 -5.070 19.708 1.00 77.50 92 ALA A CA 1
ATOM 722 C C . ALA A 1 92 ? -16.565 -3.742 19.235 1.00 77.50 92 ALA A C 1
ATOM 724 O O . ALA A 1 92 ? -17.338 -3.738 18.280 1.00 77.50 92 ALA A O 1
ATOM 725 N N . VAL A 1 93 ? -16.141 -2.611 19.813 1.00 82.88 93 VAL A N 1
ATOM 726 C CA . VAL A 1 93 ? -16.540 -1.265 19.358 1.00 82.88 93 VAL A CA 1
ATOM 727 C C . VAL A 1 93 ? -16.117 -1.026 17.909 1.00 82.88 93 VAL A C 1
ATOM 729 O O . VAL A 1 93 ? -16.909 -0.545 17.108 1.00 82.88 93 VAL A O 1
ATOM 732 N N . PHE A 1 94 ? -14.893 -1.409 17.537 1.00 80.38 94 PHE A N 1
ATOM 733 C CA . PHE A 1 94 ? -14.407 -1.271 16.163 1.00 80.38 94 PHE A CA 1
ATOM 734 C C . PHE A 1 94 ? -15.236 -2.073 15.151 1.00 80.38 94 PHE A C 1
ATOM 736 O O . PHE A 1 94 ? -15.434 -1.616 14.026 1.00 80.38 94 PHE A O 1
ATOM 743 N N . LEU A 1 95 ? -15.690 -3.273 15.523 1.00 79.69 95 LEU A N 1
ATOM 744 C CA . LEU A 1 95 ? -16.545 -4.095 14.667 1.00 79.69 95 LEU A CA 1
ATOM 745 C C . LEU A 1 95 ? -17.935 -3.476 14.530 1.00 79.69 95 LEU A C 1
ATOM 747 O O . LEU A 1 95 ? -18.393 -3.305 13.406 1.00 79.69 95 LEU A O 1
ATOM 751 N N . LEU A 1 96 ? -18.532 -3.019 15.632 1.00 83.19 96 LEU A N 1
ATOM 752 C CA . LEU A 1 96 ? -19.806 -2.301 15.597 1.00 83.19 96 LEU A CA 1
ATOM 753 C C . LEU A 1 96 ? -19.720 -1.023 14.745 1.00 83.19 96 LEU A C 1
ATOM 755 O O . LEU A 1 96 ? -20.604 -0.746 13.944 1.00 83.19 96 LEU A O 1
ATOM 759 N N . GLU A 1 97 ? -18.636 -0.253 14.862 1.00 84.25 97 GLU A N 1
ATOM 760 C CA . GLU A 1 97 ? -18.402 0.921 14.018 1.00 84.25 97 GLU A CA 1
ATOM 761 C C . GLU A 1 97 ? -18.293 0.584 12.525 1.00 84.25 97 GLU A C 1
ATOM 763 O O . GLU A 1 97 ? -18.514 1.472 11.698 1.00 84.25 97 GLU A O 1
ATOM 768 N N . ASN A 1 98 ? -17.866 -0.629 12.163 1.00 79.94 98 ASN A N 1
ATOM 769 C CA . ASN A 1 98 ? -17.858 -1.072 10.771 1.00 79.94 98 ASN A CA 1
ATOM 770 C C . ASN A 1 98 ? -19.260 -1.529 10.355 1.00 79.94 98 ASN A C 1
ATOM 772 O O . ASN A 1 98 ? -19.722 -1.082 9.313 1.00 79.94 98 ASN A O 1
ATOM 776 N N . ASP A 1 99 ? -19.967 -2.288 11.198 1.00 82.38 99 ASP A N 1
ATOM 777 C CA . ASP A 1 99 ? -21.353 -2.713 10.951 1.00 82.38 99 ASP A CA 1
ATOM 778 C C . ASP A 1 99 ? -22.282 -1.504 10.719 1.00 82.38 99 ASP A C 1
ATOM 780 O O . ASP A 1 99 ? -23.100 -1.500 9.802 1.00 82.38 99 ASP A O 1
ATOM 784 N N . VAL A 1 100 ? -22.118 -0.430 11.504 1.00 85.62 100 VAL A N 1
ATOM 785 C CA . VAL A 1 100 ? -22.863 0.831 11.331 1.00 85.62 100 VAL A CA 1
ATOM 786 C C . VAL A 1 100 ? -22.540 1.500 9.994 1.00 85.62 100 VAL A C 1
ATOM 788 O O . VAL A 1 100 ? -23.442 2.030 9.347 1.00 85.62 100 VAL A O 1
ATOM 791 N N . LYS A 1 101 ? -21.272 1.490 9.562 1.00 80.62 101 LYS A N 1
ATOM 792 C CA . LYS A 1 101 ? -20.881 2.053 8.257 1.00 80.62 101 LYS A CA 1
ATOM 793 C C . LYS A 1 101 ? -21.472 1.238 7.111 1.00 80.62 101 LYS A C 1
ATOM 795 O O . LYS A 1 101 ? -22.060 1.823 6.209 1.00 80.62 101 LYS A O 1
ATOM 800 N N . ASP A 1 102 ? -21.391 -0.086 7.193 1.00 79.19 102 ASP A N 1
ATOM 801 C CA . ASP A 1 102 ? -21.960 -0.991 6.195 1.00 79.19 102 ASP A CA 1
ATOM 802 C C . ASP A 1 102 ? -23.487 -0.818 6.099 1.00 79.19 102 ASP A C 1
ATOM 804 O O . ASP A 1 102 ? -24.047 -0.781 5.002 1.00 79.19 102 ASP A O 1
ATOM 808 N N . PHE A 1 103 ? -24.163 -0.622 7.237 1.00 83.50 103 PHE A N 1
ATOM 809 C CA . PHE A 1 103 ? -25.590 -0.304 7.284 1.00 83.50 103 PHE A CA 1
ATOM 810 C C . PHE A 1 103 ? -25.921 1.058 6.657 1.00 83.50 103 PHE A C 1
ATOM 812 O O . PHE A 1 103 ? -26.870 1.158 5.877 1.00 83.50 103 PHE A O 1
ATOM 819 N N . GLN A 1 104 ? -25.140 2.105 6.946 1.00 83.19 104 GLN A N 1
ATOM 820 C CA . GLN A 1 104 ? -25.297 3.428 6.319 1.00 83.19 104 GLN A CA 1
ATOM 821 C C . GLN A 1 104 ? -25.089 3.369 4.799 1.00 83.19 104 GLN A C 1
ATOM 823 O O . GLN A 1 104 ? -25.805 4.024 4.038 1.00 83.19 104 GLN A O 1
ATOM 828 N N . ASP A 1 105 ? -24.127 2.567 4.343 1.00 79.19 105 ASP A N 1
ATOM 829 C CA . ASP A 1 105 ? -23.851 2.396 2.921 1.00 79.19 105 ASP A CA 1
ATOM 830 C C . ASP A 1 105 ? -24.947 1.585 2.202 1.00 79.19 105 ASP A C 1
ATOM 832 O O . ASP A 1 105 ? -25.220 1.841 1.026 1.00 79.19 105 ASP A O 1
ATOM 836 N N . ALA A 1 106 ? -25.603 0.650 2.901 1.00 77.19 106 ALA A N 1
ATOM 837 C CA . ALA A 1 106 ? -26.721 -0.148 2.390 1.00 77.19 106 ALA A CA 1
ATOM 838 C C . ALA A 1 106 ? -28.075 0.586 2.379 1.00 77.19 106 ALA A C 1
ATOM 840 O O . ALA A 1 106 ? -28.907 0.302 1.519 1.00 77.19 106 ALA A O 1
ATOM 841 N N . SER A 1 107 ? -28.300 1.518 3.308 1.00 77.69 107 SER A N 1
ATOM 842 C CA . SER A 1 107 ? -29.565 2.255 3.453 1.00 77.69 107 SER A CA 1
ATOM 843 C C . SER A 1 107 ? -29.567 3.561 2.652 1.00 77.69 107 SER A C 1
ATOM 845 O O . SER A 1 107 ? -30.171 3.642 1.582 1.00 77.69 107 SER A O 1
ATOM 847 N N . ASP A 1 108 ? -28.849 4.573 3.136 1.00 73.56 108 ASP A N 1
ATOM 848 C CA . ASP A 1 108 ? -28.877 5.934 2.589 1.00 73.56 108 ASP A CA 1
ATOM 849 C C . ASP A 1 108 ? -28.018 6.068 1.330 1.00 73.56 108 ASP A C 1
ATOM 851 O O . ASP A 1 108 ? -28.360 6.771 0.375 1.00 73.56 108 ASP A O 1
ATOM 855 N N . ALA A 1 109 ? -26.867 5.394 1.315 1.00 69.94 109 ALA A N 1
ATOM 856 C CA . ALA A 1 109 ? -25.864 5.589 0.278 1.00 69.94 109 ALA A CA 1
ATOM 857 C C . ALA A 1 109 ? -26.012 4.628 -0.915 1.00 69.94 109 ALA A C 1
ATOM 859 O O . ALA A 1 109 ? -25.237 4.739 -1.868 1.00 69.94 109 ALA A O 1
ATOM 860 N N . TYR A 1 110 ? -27.005 3.730 -0.914 1.00 72.06 110 TYR A N 1
ATOM 861 C CA . TYR A 1 110 ? -27.231 2.770 -2.001 1.00 72.06 110 TYR A CA 1
ATOM 862 C C . TYR A 1 110 ? -27.555 3.467 -3.329 1.00 72.06 110 TYR A C 1
ATOM 864 O O . TYR A 1 110 ? -27.061 3.071 -4.383 1.00 72.06 110 TYR A O 1
ATOM 872 N N . GLN A 1 111 ? -28.333 4.554 -3.289 1.00 72.56 111 GLN A N 1
ATOM 873 C CA . GLN A 1 111 ? -28.734 5.287 -4.496 1.00 72.56 111 GLN A CA 1
ATOM 874 C C . GLN A 1 111 ? -27.558 5.978 -5.206 1.00 72.56 111 GLN A C 1
ATOM 876 O O . GLN A 1 111 ? -27.614 6.201 -6.411 1.00 72.56 111 GLN A O 1
ATOM 881 N N . ALA A 1 112 ? -26.477 6.284 -4.482 1.00 75.75 112 ALA A N 1
ATOM 882 C CA . ALA A 1 112 ? -25.268 6.902 -5.029 1.00 75.75 112 ALA A CA 1
ATOM 883 C C . ALA A 1 112 ? -24.243 5.875 -5.560 1.00 75.75 112 ALA A C 1
ATOM 885 O O . ALA A 1 112 ? -23.129 6.247 -5.944 1.00 75.75 112 ALA A O 1
ATOM 886 N N . TYR A 1 113 ? -24.580 4.581 -5.557 1.00 76.94 113 TYR A N 1
ATOM 887 C CA . TYR A 1 113 ? -23.668 3.519 -5.964 1.00 76.94 113 TYR A CA 1
ATOM 888 C C . TYR A 1 113 ? -23.531 3.433 -7.491 1.00 76.94 113 TYR A C 1
ATOM 890 O O . TYR A 1 113 ? -24.463 3.071 -8.207 1.00 76.94 113 TYR A O 1
ATOM 898 N N . ASN A 1 114 ? -22.321 3.700 -7.987 1.00 83.69 114 ASN A N 1
ATOM 899 C CA . ASN A 1 114 ? -21.982 3.587 -9.403 1.00 83.69 114 ASN A CA 1
ATOM 900 C C . ASN A 1 114 ? -21.344 2.217 -9.706 1.00 83.69 114 ASN A C 1
ATOM 902 O O . ASN A 1 114 ? -20.170 2.016 -9.374 1.00 83.69 114 ASN A O 1
ATOM 906 N N . PRO A 1 115 ? -22.038 1.292 -10.400 1.00 81.25 115 PRO A N 1
ATOM 907 C CA . PRO A 1 115 ? -21.510 -0.046 -10.683 1.00 81.25 115 PRO A CA 1
ATOM 908 C C . PRO A 1 115 ? -20.291 -0.027 -11.620 1.00 81.25 115 PRO A C 1
ATOM 910 O O . PRO A 1 115 ? -19.465 -0.936 -11.577 1.00 81.25 115 PRO A O 1
ATOM 913 N N . LEU A 1 116 ? -20.133 1.025 -12.434 1.00 82.75 116 LEU A N 1
ATOM 914 C CA . LEU A 1 116 ? -18.992 1.187 -13.343 1.00 82.75 116 LEU A CA 1
ATOM 915 C C . LEU A 1 116 ? -17.646 1.252 -12.609 1.00 82.75 116 LEU A C 1
ATOM 917 O O . LEU A 1 116 ? -16.642 0.789 -13.146 1.00 82.75 116 LEU A O 1
ATOM 921 N N . LEU A 1 117 ? -17.616 1.774 -11.376 1.00 82.06 117 LEU A N 1
ATOM 922 C CA . LEU A 1 117 ? -16.374 1.884 -10.608 1.00 82.06 117 LEU A CA 1
ATOM 923 C C . LEU A 1 117 ? -15.756 0.510 -10.317 1.00 82.06 117 LEU A C 1
ATOM 925 O O . LEU A 1 117 ? -14.536 0.381 -10.367 1.00 82.06 117 LEU A O 1
ATOM 929 N N . VAL A 1 118 ? -16.577 -0.522 -10.101 1.00 83.50 118 VAL A N 1
ATOM 930 C CA . VAL A 1 118 ? -16.093 -1.885 -9.822 1.00 83.50 118 VAL A CA 1
ATOM 931 C C . VAL A 1 118 ? -15.442 -2.511 -11.056 1.00 83.50 118 VAL A C 1
ATOM 933 O O . VAL A 1 118 ? -14.385 -3.129 -10.950 1.00 83.50 118 VAL A O 1
ATOM 936 N N . TYR A 1 119 ? -16.015 -2.307 -12.245 1.00 85.94 119 TYR A N 1
ATOM 937 C CA . TYR A 1 119 ? -15.414 -2.798 -13.489 1.00 85.94 119 TYR A CA 1
ATOM 938 C C . TYR A 1 119 ? -14.084 -2.106 -13.793 1.00 85.94 119 TYR A C 1
ATOM 940 O O . TYR A 1 119 ? -13.114 -2.770 -14.159 1.00 85.94 119 TYR A O 1
ATOM 948 N N . VAL A 1 120 ? -14.006 -0.788 -13.582 1.00 87.12 120 VAL A N 1
ATOM 949 C CA . VAL A 1 120 ? -12.753 -0.033 -13.739 1.00 87.12 120 VAL A CA 1
ATOM 950 C C . VAL A 1 120 ? -11.685 -0.545 -12.772 1.00 87.12 120 VAL A C 1
ATOM 952 O O . VAL A 1 120 ? -10.538 -0.731 -13.171 1.00 87.12 120 VAL A O 1
ATOM 955 N N . GLN A 1 121 ? -12.050 -0.835 -11.521 1.00 84.31 121 GLN A N 1
ATOM 956 C CA . GLN A 1 121 ? -11.128 -1.422 -10.545 1.00 84.31 121 GLN A CA 1
ATOM 957 C C . GLN A 1 121 ? -10.659 -2.821 -10.935 1.00 84.31 121 GLN A C 1
ATOM 959 O O . GLN A 1 121 ? -9.492 -3.136 -10.722 1.00 84.31 121 GLN A O 1
ATOM 964 N N . LEU A 1 122 ? -11.535 -3.651 -11.506 1.00 86.56 122 LEU A N 1
ATOM 965 C CA . LEU A 1 122 ? -11.161 -4.988 -11.959 1.00 86.56 122 LEU A CA 1
ATOM 966 C C . LEU A 1 122 ? -10.130 -4.904 -13.086 1.00 86.56 122 LEU A C 1
ATOM 968 O O . LEU A 1 122 ? -9.096 -5.566 -13.018 1.00 86.56 122 LEU A O 1
ATOM 972 N N . VAL A 1 123 ? -10.367 -4.042 -14.079 1.00 90.44 123 VAL A N 1
ATOM 973 C CA . VAL A 1 123 ? -9.410 -3.805 -15.172 1.00 90.44 123 VAL A CA 1
ATOM 974 C C . VAL A 1 123 ? -8.091 -3.259 -14.626 1.00 90.44 123 VAL A C 1
ATOM 976 O O . VAL A 1 123 ? -7.028 -3.770 -14.971 1.00 90.44 123 VAL A O 1
ATOM 979 N N . LEU A 1 124 ? -8.142 -2.279 -13.720 1.00 88.19 124 LEU A N 1
ATOM 980 C CA . LEU A 1 124 ? -6.949 -1.727 -13.076 1.00 88.19 124 LEU A CA 1
ATOM 981 C C . LEU A 1 124 ? -6.194 -2.795 -12.270 1.00 88.19 124 LEU A C 1
ATOM 983 O O . LEU A 1 124 ? -4.967 -2.830 -12.313 1.00 88.19 124 LEU A O 1
ATOM 987 N N . GLY A 1 125 ? -6.910 -3.699 -11.600 1.00 87.31 125 GLY A N 1
ATOM 988 C CA . GLY A 1 125 ? -6.352 -4.845 -10.887 1.00 87.31 125 GLY A CA 1
ATOM 989 C C . GLY A 1 125 ? -5.605 -5.800 -11.817 1.00 87.31 125 GLY A C 1
ATOM 990 O O . GLY A 1 125 ? -4.447 -6.126 -11.554 1.00 87.31 125 GLY A O 1
ATOM 991 N N . VAL A 1 126 ? -6.209 -6.182 -12.945 1.00 91.31 126 VAL A N 1
ATOM 992 C CA . VAL A 1 126 ? -5.557 -7.033 -13.958 1.00 91.31 126 VAL A CA 1
ATOM 993 C C . VAL A 1 126 ? -4.315 -6.347 -14.537 1.00 91.31 126 VAL A C 1
ATOM 995 O O . VAL A 1 126 ? -3.250 -6.960 -14.595 1.00 91.31 126 VAL A O 1
ATOM 998 N N . CYS A 1 127 ? -4.405 -5.060 -14.886 1.00 92.19 127 CYS A N 1
ATOM 999 C CA . CYS A 1 127 ? -3.253 -4.285 -15.355 1.00 92.19 127 CYS A CA 1
ATOM 1000 C C . CYS A 1 127 ? -2.136 -4.218 -14.301 1.00 92.19 127 CYS A C 1
ATOM 1002 O O . CYS A 1 127 ? -0.966 -4.407 -14.630 1.00 92.19 127 CYS A O 1
ATOM 1004 N N . SER A 1 128 ? -2.486 -3.998 -13.029 1.00 89.44 128 SER A N 1
ATOM 1005 C CA . SER A 1 128 ? -1.521 -3.954 -11.924 1.00 89.44 128 SER A CA 1
ATOM 1006 C C . SER A 1 128 ? -0.815 -5.296 -11.713 1.00 89.44 128 SER A C 1
ATOM 1008 O O . SER A 1 128 ? 0.392 -5.325 -11.485 1.00 89.44 128 SER A O 1
ATOM 1010 N N . LEU A 1 129 ? -1.527 -6.414 -11.886 1.00 89.88 129 LEU A N 1
ATOM 1011 C CA . LEU A 1 129 ? -0.956 -7.756 -11.800 1.00 89.88 129 LEU A CA 1
ATOM 1012 C C . LEU A 1 129 ? 0.079 -7.990 -12.907 1.00 89.88 129 LEU A C 1
ATOM 1014 O O . LEU A 1 129 ? 1.175 -8.468 -12.621 1.00 89.88 129 LEU A O 1
ATOM 1018 N N . ILE A 1 130 ? -0.230 -7.597 -14.147 1.00 92.88 130 ILE A N 1
ATOM 1019 C CA . ILE A 1 130 ? 0.705 -7.701 -15.279 1.00 92.88 130 ILE A CA 1
ATOM 1020 C C . ILE A 1 130 ? 1.963 -6.861 -15.018 1.00 92.88 130 ILE A C 1
ATOM 1022 O O . ILE A 1 130 ? 3.075 -7.365 -15.167 1.00 92.88 130 ILE A O 1
ATOM 1026 N N . LEU A 1 131 ? 1.806 -5.608 -14.575 1.00 92.50 131 LEU A N 1
ATOM 1027 C CA . LEU A 1 131 ? 2.937 -4.735 -14.235 1.00 92.50 131 LEU A CA 1
ATOM 1028 C C . LEU A 1 131 ? 3.799 -5.321 -13.112 1.00 92.50 131 LEU A C 1
ATOM 1030 O O . LEU A 1 131 ? 5.026 -5.273 -13.193 1.00 92.50 131 LEU A O 1
ATOM 1034 N N . SER A 1 132 ? 3.174 -5.913 -12.092 1.00 91.50 132 SER A N 1
ATOM 1035 C CA . SER A 1 132 ? 3.889 -6.587 -11.008 1.00 91.50 132 SER A CA 1
ATOM 1036 C C . SER A 1 132 ? 4.732 -7.754 -11.517 1.00 91.50 132 SER A C 1
ATOM 1038 O O . SER A 1 132 ? 5.880 -7.898 -11.105 1.00 91.50 132 SER A O 1
ATOM 1040 N N . LEU A 1 133 ? 4.179 -8.582 -12.410 1.00 90.75 133 LEU A N 1
ATOM 1041 C CA . LEU A 1 133 ? 4.901 -9.715 -12.991 1.00 90.75 133 LEU A CA 1
ATOM 1042 C C . LEU A 1 133 ? 6.088 -9.245 -13.834 1.00 90.75 133 LEU A C 1
ATOM 1044 O O . LEU A 1 133 ? 7.187 -9.772 -13.676 1.00 90.75 133 LEU A O 1
ATOM 1048 N N . LEU A 1 134 ? 5.894 -8.223 -14.673 1.00 92.44 134 LEU A N 1
ATOM 1049 C CA . LEU A 1 134 ? 6.972 -7.635 -15.473 1.00 92.44 134 LEU A CA 1
ATOM 1050 C C . LEU A 1 134 ? 8.106 -7.095 -14.596 1.00 92.44 134 LEU A C 1
ATOM 1052 O O . LEU A 1 134 ? 9.271 -7.331 -14.907 1.00 92.44 134 LEU A O 1
ATOM 1056 N N . TRP A 1 135 ? 7.783 -6.440 -13.476 1.00 91.25 135 TRP A N 1
ATOM 1057 C CA . TRP A 1 135 ? 8.784 -5.970 -12.516 1.00 91.25 135 TRP A CA 1
ATOM 1058 C C . TRP A 1 135 ? 9.575 -7.109 -11.879 1.00 91.25 135 TRP A C 1
ATOM 1060 O O . TRP A 1 135 ? 10.800 -7.036 -11.823 1.00 91.25 135 TRP A O 1
ATOM 1070 N N . VAL A 1 136 ? 8.900 -8.170 -11.427 1.00 89.00 136 VAL A N 1
ATOM 1071 C CA . VAL A 1 136 ? 9.573 -9.332 -10.825 1.00 89.00 136 VAL A CA 1
ATOM 1072 C C . VAL A 1 136 ? 10.511 -9.995 -11.831 1.00 89.00 136 VAL A C 1
ATOM 1074 O O . VAL A 1 136 ? 11.660 -10.274 -11.499 1.00 89.00 136 VAL A O 1
ATOM 1077 N N . ILE A 1 137 ? 10.055 -10.195 -13.071 1.00 90.19 137 ILE A N 1
ATOM 1078 C CA . ILE A 1 137 ? 10.885 -10.756 -14.146 1.00 90.19 137 ILE A CA 1
ATOM 1079 C C . ILE A 1 137 ? 12.093 -9.852 -14.408 1.00 90.19 137 ILE A C 1
ATOM 1081 O O . ILE A 1 137 ? 13.218 -10.341 -14.478 1.00 90.19 137 ILE A O 1
ATOM 1085 N N . HIS A 1 138 ? 11.882 -8.537 -14.510 1.00 90.94 138 HIS A N 1
ATOM 1086 C CA . HIS A 1 138 ? 12.963 -7.584 -14.764 1.00 90.94 138 HIS A CA 1
ATOM 1087 C C . HIS A 1 138 ? 13.999 -7.561 -13.635 1.00 90.94 138 HIS A C 1
ATOM 1089 O O . HIS A 1 138 ? 15.195 -7.580 -13.907 1.00 90.94 138 HIS A O 1
ATOM 1095 N N . ILE A 1 139 ? 13.571 -7.616 -12.371 1.00 88.31 139 ILE A N 1
ATOM 1096 C CA . ILE A 1 139 ? 14.491 -7.701 -11.227 1.00 88.31 139 ILE A CA 1
ATOM 1097 C C . ILE A 1 139 ? 15.348 -8.967 -11.309 1.00 88.31 139 ILE A C 1
ATOM 1099 O O . ILE A 1 139 ? 16.567 -8.894 -11.172 1.00 88.31 139 ILE A O 1
ATOM 1103 N N . VAL A 1 140 ? 14.723 -10.120 -11.559 1.00 86.88 140 VAL A N 1
ATOM 1104 C CA . VAL A 1 140 ? 15.415 -11.418 -11.585 1.00 86.88 140 VAL A CA 1
ATOM 1105 C C . VAL A 1 140 ? 16.378 -11.536 -12.769 1.00 86.88 140 VAL A C 1
ATOM 1107 O O . VAL A 1 140 ? 17.444 -12.123 -12.622 1.00 86.88 140 VAL A O 1
ATOM 1110 N N . VAL A 1 141 ? 16.015 -11.000 -13.936 1.00 88.00 141 VAL A N 1
ATOM 1111 C CA . VAL A 1 141 ? 16.788 -11.174 -15.179 1.00 88.00 141 VAL A CA 1
ATOM 1112 C C . VAL A 1 141 ? 17.857 -10.094 -15.369 1.00 88.00 141 VAL A C 1
ATOM 1114 O O . VAL A 1 141 ? 18.923 -10.389 -15.914 1.00 88.00 141 VAL A O 1
ATOM 1117 N N . TYR A 1 142 ? 17.578 -8.856 -14.953 1.00 87.75 142 TYR A N 1
ATOM 1118 C CA . TYR A 1 142 ? 18.434 -7.700 -15.233 1.00 87.75 142 TYR A CA 1
ATOM 1119 C C . TYR A 1 142 ? 19.135 -7.134 -13.997 1.00 87.75 142 TYR A C 1
ATOM 1121 O O . TYR A 1 142 ? 20.302 -6.780 -14.093 1.00 87.75 142 TYR A O 1
ATOM 1129 N N . VAL A 1 143 ? 18.448 -7.028 -12.854 1.00 85.81 143 VAL A N 1
ATOM 1130 C CA . VAL A 1 143 ? 18.992 -6.301 -11.689 1.00 85.81 143 VAL A CA 1
ATOM 1131 C C . VAL A 1 143 ? 19.848 -7.185 -10.779 1.00 85.81 143 VAL A C 1
ATOM 1133 O O . VAL A 1 143 ? 20.823 -6.705 -10.213 1.00 85.81 143 VAL A O 1
ATOM 1136 N N . LEU A 1 144 ? 19.473 -8.453 -10.596 1.00 82.62 144 LEU A N 1
ATOM 1137 C CA . LEU A 1 144 ? 20.109 -9.349 -9.623 1.00 82.62 144 LEU A CA 1
ATOM 1138 C C . LEU A 1 144 ? 21.412 -10.029 -10.110 1.00 82.62 144 LEU A C 1
ATOM 1140 O O . LEU A 1 144 ? 22.319 -10.185 -9.294 1.00 82.62 144 LEU A O 1
ATOM 1144 N N . PRO A 1 145 ? 21.542 -10.478 -11.377 1.00 82.06 145 PRO A N 1
ATOM 1145 C CA . PRO A 1 145 ? 22.772 -11.108 -11.851 1.00 82.06 145 PRO A CA 1
ATOM 1146 C C . PRO A 1 145 ? 23.789 -10.089 -12.392 1.00 82.06 145 PRO A C 1
ATOM 1148 O O . PRO A 1 145 ? 23.487 -9.348 -13.322 1.00 82.06 145 PRO A O 1
ATOM 1151 N N . ASP A 1 146 ? 25.025 -10.144 -11.884 1.00 76.25 146 ASP A N 1
ATOM 1152 C CA . ASP A 1 146 ? 26.200 -9.465 -12.449 1.00 76.25 146 ASP A CA 1
ATOM 1153 C C . ASP A 1 146 ? 27.111 -10.498 -13.149 1.00 76.25 146 ASP A C 1
ATOM 1155 O O . ASP A 1 146 ? 27.753 -11.299 -12.458 1.00 76.25 146 ASP A O 1
ATOM 1159 N N . PRO A 1 147 ? 27.231 -10.532 -14.493 1.00 78.31 147 PRO A N 1
ATOM 1160 C CA . PRO A 1 147 ? 26.599 -9.678 -15.507 1.00 78.31 147 PRO A CA 1
ATOM 1161 C C . PRO A 1 147 ? 25.132 -10.040 -15.811 1.00 78.31 147 PRO A C 1
ATOM 1163 O O . PRO A 1 147 ? 24.742 -11.210 -15.747 1.00 78.31 147 PRO A O 1
ATOM 1166 N N . ALA A 1 148 ? 24.347 -9.037 -16.225 1.00 84.62 148 ALA A N 1
ATOM 1167 C CA . ALA A 1 148 ? 22.924 -9.187 -16.533 1.00 84.62 148 ALA A CA 1
ATOM 1168 C C . ALA A 1 148 ? 22.675 -10.209 -17.654 1.00 84.62 148 ALA A C 1
ATOM 1170 O O . ALA A 1 148 ? 23.354 -10.205 -18.683 1.00 84.62 148 ALA A O 1
ATOM 1171 N N . TRP A 1 149 ? 21.663 -11.065 -17.487 1.00 83.94 149 TRP A N 1
ATOM 1172 C CA . TRP A 1 149 ? 21.355 -12.108 -18.472 1.00 83.94 149 TRP A CA 1
ATOM 1173 C C . TRP A 1 149 ? 20.692 -11.547 -19.729 1.00 83.94 149 TRP A C 1
ATOM 1175 O O . TRP A 1 149 ? 20.993 -11.988 -20.838 1.00 83.94 149 TRP A O 1
ATOM 1185 N N . ASN A 1 150 ? 19.766 -10.596 -19.567 1.00 86.50 150 ASN A N 1
ATOM 1186 C CA . ASN A 1 150 ? 19.107 -9.922 -20.684 1.00 86.50 150 ASN A CA 1
ATOM 1187 C C . ASN A 1 150 ? 18.539 -8.551 -20.250 1.00 86.50 150 ASN A C 1
ATOM 1189 O O . ASN A 1 150 ? 17.804 -8.496 -19.261 1.00 86.50 150 ASN A O 1
ATOM 1193 N N . PRO A 1 151 ? 18.792 -7.452 -20.987 1.00 86.00 151 PRO A N 1
ATOM 1194 C CA . PRO A 1 151 ? 18.188 -6.134 -20.748 1.00 86.00 151 PRO A CA 1
ATOM 1195 C C . PRO A 1 151 ? 16.701 -6.052 -21.164 1.00 86.00 151 PRO A C 1
ATOM 1197 O O . PRO A 1 151 ? 16.291 -5.125 -21.859 1.00 86.00 151 PRO A O 1
ATOM 1200 N N . PHE A 1 152 ? 15.875 -7.004 -20.715 1.00 89.31 152 PHE A N 1
ATOM 1201 C CA . PHE A 1 152 ? 14.484 -7.240 -21.134 1.00 89.31 152 PHE A CA 1
ATOM 1202 C C . PHE A 1 152 ? 13.626 -5.968 -21.252 1.00 89.31 152 PHE A C 1
ATOM 1204 O O . PHE A 1 152 ? 13.250 -5.571 -22.358 1.00 89.31 152 PHE A O 1
ATOM 1211 N N . LEU A 1 153 ? 13.317 -5.310 -20.127 1.00 89.25 153 LEU A N 1
ATOM 1212 C CA . LEU A 1 153 ? 12.436 -4.140 -20.144 1.00 89.25 153 LEU A CA 1
ATOM 1213 C C . LEU A 1 153 ? 13.120 -2.919 -20.778 1.00 89.25 153 LEU A C 1
ATOM 1215 O O . LEU A 1 153 ? 12.446 -2.092 -21.384 1.00 89.25 153 LEU A O 1
ATOM 1219 N N . ASN A 1 154 ? 14.451 -2.823 -20.693 1.00 90.81 154 ASN A N 1
ATOM 1220 C CA . ASN A 1 154 ? 15.223 -1.746 -21.319 1.00 90.81 154 ASN A CA 1
ATOM 1221 C C . ASN A 1 154 ? 15.096 -1.779 -22.849 1.00 90.81 154 ASN A C 1
ATOM 1223 O O . ASN A 1 154 ? 14.803 -0.751 -23.456 1.00 90.81 154 ASN A O 1
ATOM 1227 N N . VAL A 1 155 ? 15.231 -2.955 -23.470 1.00 92.00 155 VAL A N 1
ATOM 1228 C CA . VAL A 1 155 ? 15.056 -3.128 -24.923 1.00 92.00 155 VAL A CA 1
ATOM 1229 C C . VAL A 1 155 ? 13.618 -2.828 -25.342 1.00 92.00 155 VAL A C 1
ATOM 1231 O O . VAL A 1 155 ? 13.394 -2.177 -26.360 1.00 92.00 155 VAL A O 1
ATOM 1234 N N . PHE A 1 156 ? 12.633 -3.247 -24.542 1.00 90.94 156 PHE A N 1
ATOM 1235 C CA . PHE A 1 156 ? 11.227 -2.935 -24.803 1.00 90.94 156 PHE A CA 1
ATOM 1236 C C . PHE A 1 156 ? 10.955 -1.424 -24.802 1.00 90.94 156 PHE A C 1
ATOM 1238 O O . PHE A 1 156 ? 10.313 -0.911 -25.718 1.00 90.94 156 PHE A O 1
ATOM 1245 N N . VAL A 1 157 ? 11.477 -0.693 -23.813 1.00 92.06 157 VAL A N 1
ATOM 1246 C CA . VAL A 1 157 ? 11.322 0.766 -23.745 1.00 92.06 157 VAL A CA 1
ATOM 1247 C C . VAL A 1 157 ? 12.049 1.451 -24.907 1.00 92.06 157 VAL A C 1
ATOM 1249 O O . VAL A 1 157 ? 11.466 2.328 -25.537 1.00 92.06 157 VAL A O 1
ATOM 1252 N N . GLN A 1 158 ? 13.268 1.024 -25.254 1.00 91.44 158 GLN A N 1
ATOM 1253 C CA . GLN A 1 158 ? 14.012 1.548 -26.413 1.00 91.44 158 GLN A CA 1
ATOM 1254 C C . GLN A 1 158 ? 13.269 1.314 -27.743 1.00 91.44 158 GLN A C 1
ATOM 1256 O O . GLN A 1 158 ? 13.282 2.166 -28.635 1.00 91.44 158 GLN A O 1
ATOM 1261 N N . TRP A 1 159 ? 12.582 0.178 -27.879 1.00 92.19 159 TRP A N 1
ATOM 1262 C CA . TRP A 1 159 ? 11.750 -0.110 -29.047 1.00 92.19 159 TRP A CA 1
ATOM 1263 C C . TRP A 1 159 ? 10.537 0.828 -29.136 1.00 92.19 159 TRP A C 1
ATOM 1265 O O . TRP A 1 159 ? 10.254 1.361 -30.208 1.00 92.19 159 TRP A O 1
ATOM 1275 N N . ILE A 1 160 ? 9.860 1.094 -28.012 1.00 91.81 160 ILE A N 1
ATOM 1276 C CA . ILE A 1 160 ? 8.760 2.072 -27.951 1.00 91.81 160 ILE A CA 1
ATOM 1277 C C . ILE A 1 160 ? 9.259 3.487 -28.283 1.00 91.81 160 ILE A C 1
ATOM 1279 O O . ILE A 1 160 ? 8.610 4.217 -29.036 1.00 91.81 160 ILE A O 1
ATOM 1283 N N . ASP A 1 161 ? 10.423 3.856 -27.750 1.00 91.69 161 ASP A N 1
ATOM 1284 C CA . ASP A 1 161 ? 11.069 5.154 -27.965 1.00 91.69 161 ASP A CA 1
ATOM 1285 C C . ASP A 1 161 ? 11.359 5.414 -29.452 1.00 91.69 161 ASP A C 1
ATOM 1287 O O . ASP A 1 161 ? 11.159 6.523 -29.947 1.00 91.69 161 ASP A O 1
ATOM 1291 N N . SER A 1 162 ? 11.713 4.357 -30.192 1.00 90.88 162 SER A N 1
ATOM 1292 C CA . SER A 1 162 ? 11.976 4.411 -31.637 1.00 90.88 162 SER A CA 1
ATOM 1293 C C . SER A 1 162 ? 10.745 4.797 -32.470 1.00 90.88 162 SER A C 1
ATOM 1295 O O . SER A 1 162 ? 10.894 5.291 -33.586 1.00 90.88 162 SER A O 1
ATOM 1297 N N . CYS A 1 163 ? 9.528 4.582 -31.958 1.00 90.12 163 CYS A N 1
ATOM 1298 C CA . CYS A 1 163 ? 8.296 5.025 -32.614 1.00 90.12 163 CYS A CA 1
ATOM 1299 C C . CYS A 1 163 ? 7.995 6.494 -32.290 1.00 90.12 163 CYS A C 1
ATOM 1301 O O . CYS A 1 163 ? 7.734 7.293 -33.191 1.00 90.12 163 CYS A O 1
ATOM 1303 N N . PHE A 1 164 ? 8.047 6.850 -31.004 1.00 90.81 164 PHE A N 1
ATOM 1304 C CA . PHE A 1 164 ? 7.898 8.221 -30.532 1.00 90.81 164 PHE A CA 1
ATOM 1305 C C . PHE A 1 164 ? 8.555 8.377 -29.148 1.00 90.81 164 PHE A C 1
ATOM 1307 O O . PHE A 1 164 ? 8.100 7.729 -28.198 1.00 90.81 164 PHE A O 1
ATOM 1314 N N . PRO A 1 165 ? 9.551 9.270 -28.979 1.00 87.69 165 PRO A N 1
ATOM 1315 C CA . PRO A 1 165 ? 10.331 9.348 -27.738 1.00 87.69 165 PRO A CA 1
ATOM 1316 C C . PRO A 1 165 ? 9.515 9.625 -26.466 1.00 87.69 165 PRO A C 1
ATOM 1318 O O . PRO A 1 165 ? 9.862 9.193 -25.368 1.00 87.69 165 PRO A O 1
ATOM 1321 N N . LEU A 1 166 ? 8.369 10.310 -26.584 1.00 90.38 166 LEU A N 1
ATOM 1322 C CA . LEU A 1 166 ? 7.497 10.552 -25.429 1.00 90.38 166 LEU A CA 1
ATOM 1323 C C . LEU A 1 166 ? 6.966 9.242 -24.826 1.00 90.38 166 LEU A C 1
ATOM 1325 O O . LEU A 1 166 ? 6.769 9.165 -23.615 1.00 90.38 166 LEU A O 1
ATOM 1329 N N . PHE A 1 167 ? 6.725 8.216 -25.648 1.00 92.19 167 PHE A N 1
ATOM 1330 C CA . PHE A 1 167 ? 6.182 6.947 -25.170 1.00 92.19 167 PHE A CA 1
ATOM 1331 C C . PHE A 1 167 ? 7.207 6.136 -24.376 1.00 92.19 167 PHE A C 1
ATOM 1333 O O . PHE A 1 167 ? 6.811 5.466 -23.423 1.00 92.19 167 PHE A O 1
ATOM 1340 N N . GLY A 1 168 ? 8.502 6.233 -24.700 1.00 89.44 168 GLY A N 1
ATOM 1341 C CA . GLY A 1 168 ? 9.565 5.598 -23.917 1.00 89.44 168 GLY A CA 1
ATOM 1342 C C . GLY A 1 168 ? 9.622 6.167 -22.498 1.00 89.44 168 GLY A C 1
ATOM 1343 O O . GLY A 1 168 ? 9.509 5.434 -21.511 1.00 89.44 168 GLY A O 1
ATOM 1344 N N . VAL A 1 169 ? 9.661 7.498 -22.389 1.00 89.75 169 VAL A N 1
ATOM 1345 C CA . VAL A 1 169 ? 9.673 8.195 -21.093 1.00 89.75 169 VAL A CA 1
ATOM 1346 C C . VAL A 1 169 ? 8.386 7.929 -20.306 1.00 89.75 169 VAL A C 1
ATOM 1348 O O . VAL A 1 169 ? 8.434 7.680 -19.100 1.00 89.75 169 VAL A O 1
ATOM 1351 N N . LEU A 1 170 ? 7.230 7.931 -20.976 1.00 92.50 170 LEU A N 1
ATOM 1352 C CA . LEU A 1 170 ? 5.937 7.654 -20.349 1.00 92.50 170 LEU A CA 1
ATOM 1353 C C . LEU A 1 170 ? 5.845 6.207 -19.843 1.00 92.50 170 LEU A C 1
ATOM 1355 O O . LEU A 1 170 ? 5.311 5.984 -18.758 1.00 92.50 170 LEU A O 1
ATOM 1359 N N . ALA A 1 171 ? 6.406 5.232 -20.563 1.00 92.00 171 ALA A N 1
ATOM 1360 C CA . ALA A 1 171 ? 6.465 3.847 -20.105 1.00 92.00 171 ALA A CA 1
ATOM 1361 C C . ALA A 1 171 ? 7.280 3.724 -18.808 1.00 92.00 171 ALA A C 1
ATOM 1363 O O . ALA A 1 171 ? 6.787 3.167 -17.825 1.00 92.00 171 ALA A O 1
ATOM 1364 N N . VAL A 1 172 ? 8.480 4.315 -18.755 1.00 91.50 172 VAL A N 1
ATOM 1365 C CA . VAL A 1 172 ? 9.307 4.333 -17.531 1.00 91.50 172 VAL A CA 1
ATOM 1366 C C . VAL A 1 172 ? 8.597 5.062 -16.385 1.00 91.50 172 VAL A C 1
ATOM 1368 O O . VAL A 1 172 ? 8.648 4.611 -15.235 1.00 91.50 172 VAL A O 1
ATOM 1371 N N . ALA A 1 173 ? 7.868 6.143 -16.677 1.00 92.31 173 ALA A N 1
ATOM 1372 C CA . ALA A 1 173 ? 7.051 6.844 -15.689 1.00 92.31 173 ALA A CA 1
ATOM 1373 C C . ALA A 1 173 ? 5.927 5.951 -15.131 1.00 92.31 173 ALA A C 1
ATOM 1375 O O . ALA A 1 173 ? 5.739 5.904 -13.919 1.00 92.31 173 ALA A O 1
ATOM 1376 N N . ILE A 1 174 ? 5.220 5.189 -15.972 1.00 93.38 174 ILE A N 1
ATOM 1377 C CA . ILE A 1 174 ? 4.185 4.245 -15.517 1.00 93.38 174 ILE A CA 1
ATOM 1378 C C . ILE A 1 174 ? 4.789 3.167 -14.609 1.00 93.38 174 ILE A C 1
ATOM 1380 O O . ILE A 1 174 ? 4.242 2.902 -13.538 1.00 93.38 174 ILE A O 1
ATOM 1384 N N . PHE A 1 175 ? 5.921 2.566 -14.991 1.00 92.50 175 PHE A N 1
ATOM 1385 C CA . PHE A 1 175 ? 6.561 1.515 -14.190 1.00 92.50 175 PHE A CA 1
ATOM 1386 C C . PHE A 1 175 ? 7.070 2.026 -12.834 1.00 92.50 175 PHE A C 1
ATOM 1388 O O . PHE A 1 175 ? 6.885 1.348 -11.821 1.00 92.50 175 PHE A O 1
ATOM 1395 N N . SER A 1 176 ? 7.674 3.216 -12.795 1.00 92.56 176 SER A N 1
ATOM 1396 C CA . SER A 1 176 ? 8.176 3.829 -11.555 1.00 92.56 176 SER A CA 1
ATOM 1397 C C . SER A 1 176 ? 7.048 4.332 -10.646 1.00 92.56 176 SER A C 1
ATOM 1399 O O . SER A 1 176 ? 7.061 4.066 -9.441 1.00 92.56 176 SER A O 1
ATOM 1401 N N . LEU A 1 177 ? 6.015 4.977 -11.203 1.00 92.69 177 LEU A N 1
ATOM 1402 C CA . LEU A 1 177 ? 4.825 5.385 -10.448 1.00 92.69 177 LEU A CA 1
ATOM 1403 C C . LEU A 1 177 ? 4.049 4.184 -9.908 1.00 92.69 177 LEU A C 1
ATOM 1405 O O . LEU A 1 177 ? 3.494 4.269 -8.816 1.00 92.69 177 LEU A O 1
ATOM 1409 N N . TYR A 1 178 ? 4.036 3.063 -10.631 1.00 93.25 178 TYR A N 1
ATOM 1410 C CA . TYR A 1 178 ? 3.445 1.820 -10.145 1.00 93.25 178 TYR A CA 1
ATOM 1411 C C . TYR A 1 178 ? 4.142 1.315 -8.873 1.00 93.25 178 TYR A C 1
ATOM 1413 O O . TYR A 1 178 ? 3.462 1.025 -7.888 1.00 93.25 178 TYR A O 1
ATOM 1421 N N . LEU A 1 179 ? 5.481 1.269 -8.846 1.00 90.62 179 LEU A N 1
ATOM 1422 C CA . LEU A 1 179 ? 6.222 0.881 -7.638 1.00 90.62 179 LEU A CA 1
ATOM 1423 C C . LEU A 1 179 ? 5.980 1.846 -6.479 1.00 90.62 179 LEU A C 1
ATOM 1425 O O . LEU A 1 179 ? 5.781 1.410 -5.345 1.00 90.62 179 LEU A O 1
ATOM 1429 N N . LEU A 1 180 ? 5.944 3.151 -6.760 1.00 91.62 180 LEU A N 1
ATOM 1430 C CA . LEU A 1 180 ? 5.631 4.154 -5.748 1.00 91.62 180 LEU A CA 1
ATOM 1431 C C . LEU A 1 180 ? 4.210 3.963 -5.195 1.00 91.62 180 LEU A C 1
ATOM 1433 O O . LEU A 1 180 ? 4.013 3.992 -3.982 1.00 91.62 180 LEU A O 1
ATOM 1437 N N . ALA A 1 181 ? 3.226 3.710 -6.060 1.00 91.06 181 ALA A N 1
ATOM 1438 C CA . ALA A 1 181 ? 1.848 3.436 -5.661 1.00 91.06 181 ALA A CA 1
ATOM 1439 C C . ALA A 1 181 ? 1.736 2.151 -4.825 1.00 91.06 181 ALA A C 1
ATOM 1441 O O . ALA A 1 181 ? 1.014 2.137 -3.825 1.00 91.06 181 ALA A O 1
ATOM 1442 N N . ALA A 1 182 ? 2.480 1.097 -5.177 1.00 88.56 182 ALA A N 1
ATOM 1443 C CA . ALA A 1 182 ? 2.567 -0.125 -4.380 1.00 88.56 182 ALA A CA 1
ATOM 1444 C C . ALA A 1 182 ? 3.169 0.149 -2.989 1.00 88.56 182 ALA A C 1
ATOM 1446 O O . ALA A 1 182 ? 2.623 -0.312 -1.985 1.00 88.56 182 ALA A O 1
ATOM 1447 N N . GLY A 1 183 ? 4.225 0.967 -2.912 1.00 86.31 183 GLY A N 1
ATOM 1448 C CA . GLY A 1 183 ? 4.813 1.430 -1.651 1.00 86.31 183 GLY A CA 1
ATOM 1449 C C . GLY A 1 183 ? 3.822 2.217 -0.788 1.00 86.31 183 GLY A C 1
ATOM 1450 O O . GLY A 1 183 ? 3.662 1.917 0.394 1.00 86.31 183 GLY A O 1
ATOM 1451 N N . ILE A 1 184 ? 3.078 3.154 -1.385 1.00 88.06 184 ILE A N 1
ATOM 1452 C CA . ILE A 1 184 ? 2.034 3.941 -0.705 1.00 88.06 184 ILE A CA 1
ATOM 1453 C C . ILE A 1 184 ? 0.934 3.033 -0.141 1.00 88.06 184 ILE A C 1
ATOM 1455 O O . ILE A 1 184 ? 0.568 3.152 1.030 1.00 88.06 184 ILE A O 1
ATOM 1459 N N . MET A 1 185 ? 0.422 2.101 -0.951 1.00 84.75 185 MET A N 1
ATOM 1460 C CA . MET A 1 185 ? -0.583 1.130 -0.505 1.00 84.75 185 MET A CA 1
ATOM 1461 C C . MET A 1 185 ? -0.041 0.230 0.613 1.00 84.75 185 MET A C 1
ATOM 1463 O O . MET A 1 185 ? -0.772 -0.092 1.551 1.00 84.75 185 MET A O 1
ATOM 1467 N N . GLY A 1 186 ? 1.246 -0.125 0.555 1.00 79.38 186 GLY A N 1
ATOM 1468 C CA . GLY A 1 186 ? 1.961 -0.810 1.629 1.00 79.38 186 GLY A CA 1
ATOM 1469 C C . GLY A 1 186 ? 1.962 -0.004 2.927 1.00 79.38 186 GLY A C 1
ATOM 1470 O O . GLY A 1 186 ? 1.530 -0.521 3.957 1.00 79.38 186 GLY A O 1
ATOM 1471 N N . CYS A 1 187 ? 2.351 1.273 2.878 1.00 80.00 187 CYS A N 1
ATOM 1472 C CA . CYS A 1 187 ? 2.330 2.172 4.035 1.00 80.00 187 CYS A CA 1
ATOM 1473 C C . CYS A 1 187 ? 0.923 2.316 4.636 1.00 80.00 187 CYS A C 1
ATOM 1475 O O . CYS A 1 187 ? 0.775 2.332 5.854 1.00 80.00 187 CYS A O 1
ATOM 1477 N N . PHE A 1 188 ? -0.123 2.372 3.807 1.00 79.12 188 PHE A N 1
ATOM 1478 C CA . PHE A 1 188 ? -1.500 2.517 4.292 1.00 79.12 188 PHE A CA 1
ATOM 1479 C C . PHE A 1 188 ? -2.072 1.235 4.902 1.00 79.12 188 PHE A C 1
ATOM 1481 O O . PHE A 1 188 ? -2.885 1.313 5.826 1.00 79.12 188 PHE A O 1
ATOM 1488 N N . LYS A 1 189 ? -1.652 0.064 4.408 1.00 71.50 189 LYS A N 1
ATOM 1489 C CA . LYS A 1 189 ? -2.129 -1.244 4.880 1.00 71.50 189 LYS A CA 1
ATOM 1490 C C . LYS A 1 189 ? -1.341 -1.760 6.087 1.00 71.50 189 LYS A C 1
ATOM 1492 O O . LYS A 1 189 ? -1.903 -2.438 6.946 1.00 71.50 189 LYS A O 1
ATOM 1497 N N . MET A 1 190 ? -0.049 -1.451 6.168 1.00 63.50 190 MET A N 1
ATOM 1498 C CA . MET A 1 190 ? 0.862 -1.989 7.177 1.00 63.50 190 MET A CA 1
ATOM 1499 C C . MET A 1 190 ? 0.771 -1.225 8.507 1.00 63.50 190 MET A C 1
ATOM 1501 O O . MET A 1 190 ? 1.695 -0.522 8.883 1.00 63.50 190 MET A O 1
ATOM 1505 N N . GLY A 1 191 ? -0.305 -1.398 9.275 1.00 59.09 191 GLY A N 1
ATOM 1506 C CA . GLY A 1 191 ? -0.389 -0.911 10.660 1.00 59.09 191 GLY A CA 1
ATOM 1507 C C . GLY A 1 191 ? 0.446 -1.757 11.629 1.00 59.09 191 GLY A C 1
ATOM 1508 O O . GLY A 1 191 ? -0.117 -2.542 12.389 1.00 59.09 191 GLY A O 1
ATOM 1509 N N . LEU A 1 192 ? 1.780 -1.660 11.590 1.00 55.03 192 LEU A N 1
ATOM 1510 C CA . LEU A 1 192 ? 2.653 -2.378 12.528 1.00 55.03 192 LEU A CA 1
ATOM 1511 C C . LEU A 1 192 ? 3.124 -1.499 13.692 1.00 55.03 192 LEU A C 1
ATOM 1513 O O . LEU A 1 192 ? 3.436 -0.315 13.557 1.00 55.03 192 LEU A O 1
ATOM 1517 N N . ARG A 1 193 ? 3.235 -2.126 14.866 1.00 56.78 193 ARG A N 1
ATOM 1518 C CA . ARG A 1 193 ? 3.912 -1.563 16.036 1.00 56.78 193 ARG A CA 1
ATOM 1519 C C . ARG A 1 193 ? 5.416 -1.794 15.882 1.00 56.78 193 ARG A C 1
ATOM 1521 O O . ARG A 1 193 ? 5.940 -2.795 16.365 1.00 56.78 193 ARG A O 1
ATOM 1528 N N . PHE A 1 194 ? 6.097 -0.906 15.164 1.00 52.00 194 PHE A N 1
ATOM 1529 C CA . PHE A 1 194 ? 7.536 -1.019 14.941 1.00 52.00 194 PHE A CA 1
ATOM 1530 C C . PHE A 1 194 ? 8.304 -0.396 16.115 1.00 52.00 194 PHE A C 1
ATOM 1532 O O . PHE A 1 194 ? 8.291 0.823 16.269 1.00 52.00 194 PHE A O 1
ATOM 1539 N N . LEU A 1 195 ? 8.939 -1.251 16.934 1.00 53.41 195 LEU A N 1
ATOM 1540 C CA . LEU A 1 195 ? 9.864 -1.003 18.064 1.00 53.41 195 LEU A CA 1
ATOM 1541 C C . LEU A 1 195 ? 9.496 0.104 19.083 1.00 53.41 195 LEU A C 1
ATOM 1543 O O . LEU A 1 195 ? 9.362 -0.199 20.266 1.00 53.41 195 LEU A O 1
ATOM 1547 N N . PHE A 1 196 ? 9.292 1.354 18.661 1.00 55.72 196 PHE A N 1
ATOM 1548 C CA . PHE A 1 196 ? 8.993 2.507 19.523 1.00 55.72 196 PHE A CA 1
ATOM 1549 C C . PHE A 1 196 ? 7.752 3.317 19.111 1.00 55.72 196 PHE A C 1
ATOM 1551 O O . PHE A 1 196 ? 7.265 4.113 19.913 1.00 55.72 196 PHE A O 1
ATOM 1558 N N . PHE A 1 197 ? 7.183 3.090 17.921 1.00 61.72 197 PHE A N 1
ATOM 1559 C CA . PHE A 1 197 ? 6.009 3.821 17.434 1.00 61.72 197 PHE A CA 1
ATOM 1560 C C . PHE A 1 197 ? 4.889 2.867 17.009 1.00 61.72 197 PHE A C 1
ATOM 1562 O O . PHE A 1 197 ? 5.123 1.779 16.484 1.00 61.72 197 PHE A O 1
ATOM 1569 N N . THR A 1 198 ? 3.645 3.268 17.272 1.00 64.31 198 THR A N 1
ATOM 1570 C CA . THR A 1 198 ? 2.458 2.537 16.807 1.00 64.31 198 THR A CA 1
ATOM 1571 C C . THR A 1 198 ? 1.992 3.186 15.512 1.00 64.31 198 THR A C 1
ATOM 1573 O O . THR A 1 198 ? 1.476 4.304 15.556 1.00 64.31 198 THR A O 1
ATOM 1576 N N . LEU A 1 199 ? 2.190 2.518 14.370 1.00 66.62 199 LEU A N 1
ATOM 1577 C CA . LEU A 1 199 ? 1.614 2.986 13.113 1.00 66.62 199 LEU A CA 1
ATOM 1578 C C . LEU A 1 199 ? 0.118 2.672 13.106 1.00 66.62 199 LEU A C 1
ATOM 1580 O O . LEU A 1 199 ? -0.276 1.509 13.195 1.00 66.62 199 LEU A O 1
ATOM 1584 N N . TYR A 1 200 ? -0.708 3.706 12.979 1.00 67.38 200 TYR A N 1
ATOM 1585 C CA . TYR A 1 200 ? -2.136 3.531 12.743 1.00 67.38 200 TYR A CA 1
ATOM 1586 C C . TYR A 1 200 ? -2.404 3.424 11.237 1.00 67.38 200 TYR A C 1
ATOM 1588 O O . TYR A 1 200 ? -1.908 4.273 10.486 1.00 67.38 200 TYR A O 1
ATOM 1596 N N . PRO A 1 201 ? -3.182 2.420 10.788 1.00 74.19 201 PRO A N 1
ATOM 1597 C CA . PRO A 1 201 ? -3.589 2.322 9.393 1.00 74.19 201 PRO A CA 1
ATOM 1598 C C . PRO A 1 201 ? -4.457 3.527 9.018 1.00 74.19 201 PRO A C 1
ATOM 1600 O O . PRO A 1 201 ? -5.286 3.987 9.809 1.00 74.19 201 PRO A O 1
ATOM 1603 N N . MET A 1 202 ? -4.271 4.039 7.805 1.00 76.38 202 MET A N 1
ATOM 1604 C CA . MET A 1 202 ? -5.017 5.197 7.317 1.00 76.38 202 MET A CA 1
ATOM 1605 C C . MET A 1 202 ? -6.445 4.797 6.931 1.00 76.38 202 MET A C 1
ATOM 1607 O O . MET A 1 202 ? -6.660 3.957 6.058 1.00 76.38 202 MET A O 1
ATOM 1611 N N . LYS A 1 203 ? -7.434 5.446 7.551 1.00 74.19 203 LYS A N 1
ATOM 1612 C CA . LYS A 1 203 ? -8.851 5.396 7.169 1.00 74.19 203 LYS A CA 1
ATOM 1613 C C . LYS A 1 203 ? -9.283 6.729 6.557 1.00 74.19 203 LYS A C 1
ATOM 1615 O O . LYS A 1 203 ? -9.015 7.797 7.113 1.00 74.19 203 LYS A O 1
ATOM 1620 N N . TYR A 1 204 ? -9.993 6.679 5.434 1.00 72.25 204 TYR A N 1
ATOM 1621 C CA . TYR A 1 204 ? -10.547 7.879 4.804 1.00 72.25 204 TYR A CA 1
ATOM 1622 C C . TYR A 1 204 ? -11.515 8.588 5.767 1.00 72.25 204 TYR A C 1
ATOM 1624 O O . TYR A 1 204 ? -12.421 7.954 6.296 1.00 72.25 204 TYR A O 1
ATOM 1632 N N . GLY A 1 205 ? -11.300 9.880 6.031 1.00 72.75 205 GLY A N 1
ATOM 1633 C CA . GLY A 1 205 ? -12.174 10.706 6.881 1.00 72.75 205 GLY A CA 1
ATOM 1634 C C . GLY A 1 205 ? -12.103 10.455 8.396 1.00 72.75 205 GLY A C 1
ATOM 1635 O O . GLY A 1 205 ? -12.672 11.233 9.150 1.00 72.75 205 GLY A O 1
ATOM 1636 N N . ALA A 1 206 ? -11.390 9.421 8.854 1.00 74.38 206 ALA A N 1
ATOM 1637 C CA . ALA A 1 206 ? -11.308 9.044 10.273 1.00 74.38 206 ALA A CA 1
ATOM 1638 C C . ALA A 1 206 ? -9.866 8.990 10.818 1.00 74.38 206 ALA A C 1
ATOM 1640 O O . ALA A 1 206 ? -9.641 8.544 11.941 1.00 74.38 206 ALA A O 1
ATOM 1641 N N . THR A 1 207 ? -8.870 9.413 10.029 1.00 82.62 207 THR A N 1
ATOM 1642 C CA . THR A 1 207 ? -7.460 9.418 10.455 1.00 82.62 207 THR A CA 1
ATOM 1643 C C . THR A 1 207 ? -7.109 10.728 11.149 1.00 82.62 207 THR A C 1
ATOM 1645 O O . THR A 1 207 ? -7.322 11.803 10.592 1.00 82.62 207 THR A O 1
ATOM 1648 N N . TYR A 1 208 ? -6.508 10.650 12.339 1.00 83.69 208 TYR A N 1
ATOM 1649 C CA . TYR A 1 208 ? -5.967 11.824 13.023 1.00 83.69 208 TYR A CA 1
ATOM 1650 C C . TYR A 1 208 ? -4.883 12.513 12.181 1.00 83.69 208 TYR A C 1
ATOM 1652 O O . TYR A 1 208 ? -4.012 11.850 11.617 1.00 83.69 208 TYR A O 1
ATOM 1660 N N . MET A 1 209 ? -4.873 13.851 12.165 1.00 85.44 209 MET A N 1
ATOM 1661 C CA . MET A 1 209 ? -3.903 14.649 11.396 1.00 85.44 209 MET A CA 1
ATOM 1662 C C . MET A 1 209 ? -2.441 14.313 11.745 1.00 85.44 209 MET A C 1
ATOM 1664 O O . MET A 1 209 ? -1.588 14.266 10.863 1.00 85.44 209 MET A O 1
ATOM 1668 N N . SER A 1 210 ? -2.152 13.996 13.012 1.00 84.50 210 SER A N 1
ATOM 1669 C CA . SER A 1 210 ? -0.817 13.557 13.445 1.00 84.50 210 SER A CA 1
ATOM 1670 C C . SER A 1 210 ? -0.404 12.215 12.817 1.00 84.50 210 SER A C 1
ATOM 1672 O O . SER A 1 210 ? 0.712 12.083 12.317 1.00 84.50 210 SER A O 1
ATOM 1674 N N . SER A 1 211 ? -1.314 11.237 12.757 1.00 82.44 211 SER A N 1
ATOM 1675 C CA . SER A 1 211 ? -1.064 9.946 12.101 1.00 82.44 211 SER A CA 1
ATOM 1676 C C . SER A 1 211 ? -0.965 10.079 10.581 1.00 82.44 211 SER A C 1
ATOM 1678 O O . SER A 1 211 ? -0.192 9.355 9.955 1.00 82.44 211 SER A O 1
ATOM 1680 N N . PHE A 1 212 ? -1.705 11.021 9.989 1.00 85.19 212 PHE A N 1
ATOM 1681 C CA . PHE A 1 212 ? -1.600 11.349 8.570 1.00 85.19 212 PHE A CA 1
ATOM 1682 C C . PHE A 1 212 ? -0.204 11.884 8.222 1.00 85.19 212 PHE A C 1
ATOM 1684 O O . PHE A 1 212 ? 0.455 11.327 7.347 1.00 85.19 212 PHE A O 1
ATOM 1691 N N . LEU A 1 213 ? 0.290 12.894 8.952 1.00 87.44 213 LEU A N 1
ATOM 1692 C CA . LEU A 1 213 ? 1.621 13.472 8.717 1.00 87.44 213 LEU A CA 1
ATOM 1693 C C . LEU A 1 213 ? 2.743 12.436 8.855 1.00 87.44 213 LEU A C 1
ATOM 1695 O O . LEU A 1 213 ? 3.668 12.424 8.046 1.00 87.44 213 LEU A O 1
ATOM 1699 N N . PHE A 1 214 ? 2.642 11.532 9.834 1.00 84.56 214 PHE A N 1
ATOM 1700 C CA . PHE A 1 214 ? 3.620 10.457 9.999 1.00 84.56 214 PHE A CA 1
ATOM 1701 C C . PHE A 1 214 ? 3.637 9.490 8.805 1.00 84.56 214 PHE A C 1
ATOM 1703 O O . PHE A 1 214 ? 4.703 9.177 8.278 1.00 84.56 214 PHE A O 1
ATOM 1710 N N . ASN A 1 215 ? 2.465 9.054 8.329 1.00 85.06 215 ASN A N 1
ATOM 1711 C CA . ASN A 1 215 ? 2.370 8.194 7.145 1.00 85.06 215 ASN A CA 1
ATOM 1712 C C . ASN A 1 215 ? 2.886 8.897 5.878 1.00 85.06 215 ASN A C 1
ATOM 1714 O O . ASN A 1 215 ? 3.566 8.272 5.068 1.00 85.06 215 ASN A O 1
ATOM 1718 N N . VAL A 1 216 ? 2.627 10.199 5.720 1.00 88.19 216 VAL A N 1
ATOM 1719 C CA . VAL A 1 216 ? 3.177 10.994 4.608 1.00 88.19 216 VAL A CA 1
ATOM 1720 C C . VAL A 1 216 ? 4.704 11.060 4.679 1.00 88.19 216 VAL A C 1
ATOM 1722 O O . VAL A 1 216 ? 5.363 10.882 3.658 1.00 88.19 216 VAL A O 1
ATOM 1725 N N . ALA A 1 217 ? 5.283 11.241 5.868 1.00 88.12 217 ALA A N 1
ATOM 1726 C CA . ALA A 1 217 ? 6.734 11.215 6.042 1.00 88.12 217 ALA A CA 1
ATOM 1727 C C . ALA A 1 217 ? 7.342 9.854 5.650 1.00 88.12 217 ALA A C 1
ATOM 1729 O O . ALA A 1 217 ? 8.391 9.819 5.009 1.00 88.12 217 ALA A O 1
ATOM 1730 N N . LEU A 1 218 ? 6.667 8.740 5.960 1.00 86.00 218 LEU A N 1
ATOM 1731 C CA . LEU A 1 218 ? 7.097 7.405 5.523 1.00 86.00 218 LEU A CA 1
ATOM 1732 C C . LEU A 1 218 ? 7.020 7.226 4.003 1.00 86.00 218 LEU A C 1
ATOM 1734 O O . LEU A 1 218 ? 7.938 6.661 3.411 1.00 86.00 218 LEU A O 1
ATOM 1738 N N . VAL A 1 219 ? 5.970 7.739 3.359 1.00 88.50 219 VAL A N 1
ATOM 1739 C CA . VAL A 1 219 ? 5.855 7.727 1.891 1.00 88.50 219 VAL A CA 1
ATOM 1740 C C . VAL A 1 219 ? 6.980 8.544 1.250 1.00 88.50 219 VAL A C 1
ATOM 1742 O O . VAL A 1 219 ? 7.607 8.082 0.297 1.00 88.50 219 VAL A O 1
ATOM 1745 N N . LEU A 1 220 ? 7.287 9.727 1.792 1.00 90.00 220 LEU A N 1
ATOM 1746 C CA . LEU A 1 220 ? 8.394 10.556 1.310 1.00 90.00 220 LEU A CA 1
ATOM 1747 C C . LEU A 1 220 ? 9.742 9.846 1.482 1.00 90.00 220 LEU A C 1
ATOM 1749 O O . LEU A 1 220 ? 10.549 9.838 0.553 1.00 90.00 220 LEU A O 1
ATOM 1753 N N . LEU A 1 221 ? 9.952 9.176 2.618 1.00 87.50 221 LEU A N 1
ATOM 1754 C CA . LEU A 1 221 ? 11.150 8.373 2.865 1.00 87.50 221 LEU A CA 1
ATOM 1755 C C . LEU A 1 221 ? 11.273 7.200 1.876 1.00 87.50 221 LEU A C 1
ATOM 1757 O O . LEU A 1 221 ? 12.373 6.897 1.426 1.00 87.50 221 LEU A O 1
ATOM 1761 N N . CYS A 1 222 ? 10.156 6.568 1.505 1.00 86.12 222 CYS A N 1
ATOM 1762 C CA . CYS A 1 222 ? 10.110 5.467 0.539 1.00 86.12 222 CYS A CA 1
ATOM 1763 C C . CYS A 1 222 ? 10.335 5.926 -0.911 1.00 86.12 222 CYS A C 1
ATOM 1765 O O . CYS A 1 222 ? 10.831 5.156 -1.732 1.00 86.12 222 CYS A O 1
ATOM 1767 N N . SER A 1 223 ? 10.038 7.185 -1.242 1.00 90.19 223 SER A N 1
ATOM 1768 C CA . SER A 1 223 ? 10.187 7.673 -2.618 1.00 90.19 223 SER A CA 1
ATOM 1769 C C . SER A 1 223 ? 11.641 7.661 -3.114 1.00 90.19 223 SER A C 1
ATOM 1771 O O . SER A 1 223 ? 11.889 7.318 -4.267 1.00 90.19 223 SER A O 1
ATOM 1773 N N . VAL A 1 224 ? 12.613 7.947 -2.239 1.00 87.50 224 VAL A N 1
ATOM 1774 C CA . VAL A 1 224 ? 14.048 7.971 -2.575 1.00 87.50 224 VAL A CA 1
ATOM 1775 C C . VAL A 1 224 ? 14.574 6.605 -3.046 1.00 87.50 224 VAL A C 1
ATOM 1777 O O . VAL A 1 224 ? 15.096 6.543 -4.161 1.00 87.50 224 VAL A O 1
ATOM 1780 N N . PRO A 1 225 ? 14.436 5.500 -2.279 1.00 86.50 225 PRO A N 1
ATOM 1781 C CA . PRO A 1 225 ? 14.894 4.190 -2.734 1.00 86.50 225 PRO A CA 1
ATOM 1782 C C . PRO A 1 225 ? 14.130 3.693 -3.969 1.00 86.50 225 PRO A C 1
ATOM 1784 O O . PRO A 1 225 ? 14.732 3.032 -4.807 1.00 86.50 225 PRO A O 1
ATOM 1787 N N . VAL A 1 226 ? 12.847 4.046 -4.141 1.00 89.56 226 VAL A N 1
ATOM 1788 C CA . VAL A 1 226 ? 12.080 3.683 -5.351 1.00 89.56 226 VAL A CA 1
ATOM 1789 C C . VAL A 1 226 ? 12.659 4.347 -6.604 1.00 89.56 226 VAL A C 1
ATOM 1791 O O . VAL A 1 226 ? 12.801 3.688 -7.637 1.00 89.56 226 VAL A O 1
ATOM 1794 N N . VAL A 1 227 ? 13.025 5.631 -6.526 1.00 89.88 227 VAL A N 1
ATOM 1795 C CA . VAL A 1 227 ? 13.658 6.341 -7.649 1.00 89.88 227 VAL A CA 1
ATOM 1796 C C . VAL A 1 227 ? 15.051 5.783 -7.923 1.00 89.88 227 VAL A C 1
ATOM 1798 O O . VAL A 1 227 ? 15.349 5.481 -9.076 1.00 89.88 227 VAL A O 1
ATOM 1801 N N . GLN A 1 228 ? 15.873 5.579 -6.888 1.00 88.25 228 GLN A N 1
ATOM 1802 C CA . GLN A 1 228 ? 17.208 4.988 -7.040 1.00 88.25 228 GLN A CA 1
ATOM 1803 C C . GLN A 1 228 ? 17.137 3.631 -7.747 1.00 88.25 228 GLN A C 1
ATOM 1805 O O . GLN A 1 228 ? 17.841 3.397 -8.728 1.00 88.25 228 GLN A O 1
ATOM 1810 N N . PHE A 1 229 ? 16.247 2.761 -7.273 1.00 88.44 229 PHE A N 1
ATOM 1811 C CA . PHE A 1 229 ? 16.029 1.448 -7.856 1.00 88.44 229 PHE A CA 1
ATOM 1812 C C . PHE A 1 229 ? 15.557 1.541 -9.311 1.00 88.44 229 PHE A C 1
ATOM 1814 O O . PHE A 1 229 ? 16.065 0.826 -10.167 1.00 88.44 229 PHE A O 1
ATOM 1821 N N . SER A 1 230 ? 14.635 2.457 -9.618 1.00 90.75 230 SER A N 1
ATOM 1822 C CA . SER A 1 230 ? 14.152 2.654 -10.990 1.00 90.75 230 SER A CA 1
ATOM 1823 C C . SER A 1 230 ? 15.272 3.112 -11.931 1.00 90.75 230 SER A C 1
ATOM 1825 O O . SER A 1 230 ? 15.358 2.629 -13.056 1.00 90.75 230 SER A O 1
ATOM 1827 N N . VAL A 1 231 ? 16.156 4.008 -11.478 1.00 90.00 231 VAL A N 1
ATOM 1828 C CA . VAL A 1 231 ? 17.308 4.471 -12.270 1.00 90.00 231 VAL A CA 1
ATOM 1829 C C . VAL A 1 231 ? 18.296 3.334 -12.528 1.00 90.00 231 VAL A C 1
ATOM 1831 O O . VAL A 1 231 ? 18.777 3.201 -13.650 1.00 90.00 231 VAL A O 1
ATOM 1834 N N . ASN A 1 232 ? 18.558 2.493 -11.526 1.00 87.88 232 ASN A N 1
ATOM 1835 C CA . ASN A 1 232 ? 19.425 1.324 -11.673 1.00 87.88 232 ASN A CA 1
ATOM 1836 C C . ASN A 1 232 ? 18.802 0.273 -12.615 1.00 87.88 232 ASN A C 1
ATOM 1838 O O . ASN A 1 232 ? 19.431 -0.195 -13.559 1.00 87.88 232 ASN A O 1
ATOM 1842 N N . ALA A 1 233 ? 17.515 -0.033 -12.434 1.00 89.75 233 ALA A N 1
ATOM 1843 C CA . ALA A 1 233 ? 16.792 -1.002 -13.252 1.00 89.75 233 ALA A CA 1
ATOM 1844 C C . ALA A 1 233 ? 16.651 -0.576 -14.725 1.00 89.75 233 ALA A C 1
ATOM 1846 O O . ALA A 1 233 ? 16.568 -1.434 -15.603 1.00 89.75 233 ALA A O 1
ATOM 1847 N N . PHE A 1 234 ? 16.633 0.724 -15.017 1.00 90.50 234 PHE A N 1
ATOM 1848 C CA . PHE A 1 234 ? 16.585 1.254 -16.382 1.00 90.50 234 PHE A CA 1
ATOM 1849 C C . PHE A 1 234 ? 17.903 1.910 -16.820 1.00 90.50 234 PHE A C 1
ATOM 1851 O O . PHE A 1 234 ? 17.883 2.835 -17.633 1.00 90.50 234 PHE A O 1
ATOM 1858 N N . ALA A 1 235 ? 19.049 1.461 -16.295 1.00 88.75 235 ALA A N 1
ATOM 1859 C CA . ALA A 1 235 ? 20.344 2.095 -16.551 1.00 88.75 235 ALA A CA 1
ATOM 1860 C C . ALA A 1 235 ? 20.714 2.153 -18.047 1.00 88.75 235 ALA A C 1
ATOM 1862 O O . ALA A 1 235 ? 21.254 3.164 -18.505 1.00 88.75 235 ALA A O 1
ATOM 1863 N N . ASP A 1 236 ? 20.373 1.119 -18.826 1.00 89.19 236 ASP A N 1
ATOM 1864 C CA . ASP A 1 236 ? 20.643 1.089 -20.270 1.00 89.19 236 ASP A CA 1
ATOM 1865 C C . ASP A 1 236 ? 19.768 2.062 -21.067 1.00 89.19 236 ASP A C 1
ATOM 1867 O O . ASP A 1 236 ? 20.241 2.675 -22.025 1.00 89.19 236 ASP A O 1
ATOM 1871 N N . TYR A 1 237 ? 18.497 2.227 -20.687 1.00 89.00 237 TYR A N 1
ATOM 1872 C CA . TYR A 1 237 ? 17.612 3.209 -21.315 1.00 89.00 237 TYR A CA 1
ATOM 1873 C C . TYR A 1 237 ? 17.948 4.641 -20.881 1.00 89.00 237 TYR A C 1
ATOM 1875 O O . TYR A 1 237 ? 18.046 5.538 -21.712 1.00 89.00 237 TYR A O 1
ATOM 1883 N N . ALA A 1 238 ? 18.189 4.860 -19.587 1.00 86.94 238 ALA A N 1
ATOM 1884 C CA . ALA A 1 238 ? 18.513 6.167 -19.019 1.00 86.94 238 ALA A CA 1
ATOM 1885 C C . ALA A 1 238 ? 19.978 6.586 -19.251 1.00 86.94 238 ALA A C 1
ATOM 1887 O O . ALA A 1 238 ? 20.453 7.564 -18.658 1.00 86.94 238 ALA A O 1
ATOM 1888 N N . ARG A 1 239 ? 20.719 5.871 -20.104 1.00 86.12 239 ARG A N 1
ATOM 1889 C CA . ARG A 1 239 ? 22.124 6.163 -20.380 1.00 86.12 239 ARG A CA 1
ATOM 1890 C C . ARG A 1 239 ? 22.271 7.577 -20.946 1.00 86.12 239 ARG A C 1
ATOM 1892 O O . ARG A 1 239 ? 21.502 8.004 -21.798 1.00 86.12 239 ARG A O 1
ATOM 1899 N N . TYR A 1 240 ? 23.278 8.305 -20.463 1.00 86.62 240 TYR A N 1
ATOM 1900 C CA . TYR A 1 240 ? 23.559 9.707 -20.822 1.00 86.62 240 TYR A CA 1
ATOM 1901 C C . TYR A 1 240 ? 22.507 10.741 -20.403 1.00 86.62 240 TYR A C 1
ATOM 1903 O O . TYR A 1 240 ? 22.565 11.890 -20.835 1.00 86.62 240 TYR A O 1
ATOM 1911 N N . THR A 1 241 ? 21.573 10.381 -19.530 1.00 89.19 241 THR A N 1
ATOM 1912 C CA . THR A 1 241 ? 20.650 11.357 -18.945 1.00 89.19 241 THR A CA 1
ATOM 1913 C C . THR A 1 241 ? 21.222 11.967 -17.662 1.00 89.19 241 THR A C 1
ATOM 1915 O O . THR A 1 241 ? 22.111 11.414 -17.012 1.00 89.19 241 THR A O 1
ATOM 1918 N N . ASN A 1 242 ? 20.682 13.110 -17.240 1.00 90.25 242 ASN A N 1
ATOM 1919 C CA . ASN A 1 242 ? 21.096 13.723 -15.975 1.00 90.25 242 ASN A CA 1
ATOM 1920 C C . ASN A 1 242 ? 20.684 12.880 -14.755 1.00 90.25 242 ASN A C 1
ATOM 1922 O O . ASN A 1 242 ? 21.340 12.952 -13.719 1.00 90.25 242 ASN A O 1
ATOM 1926 N N . ILE A 1 243 ? 19.640 12.045 -14.866 1.00 88.62 243 ILE A N 1
ATOM 1927 C CA . ILE A 1 243 ? 19.144 11.268 -13.722 1.00 88.62 243 ILE A CA 1
ATOM 1928 C C . ILE A 1 243 ? 20.129 10.169 -13.305 1.00 88.62 243 ILE A C 1
ATOM 1930 O O . ILE A 1 243 ? 20.339 9.982 -12.108 1.00 88.62 243 ILE A O 1
ATOM 1934 N N . ILE A 1 244 ? 20.805 9.512 -14.258 1.00 89.31 244 ILE A N 1
ATOM 1935 C CA . ILE A 1 244 ? 21.837 8.511 -13.945 1.00 89.31 244 ILE A CA 1
ATOM 1936 C C . ILE A 1 244 ? 23.087 9.162 -13.334 1.00 89.31 244 ILE A C 1
ATOM 1938 O O . ILE A 1 244 ? 23.706 8.580 -12.451 1.00 89.31 244 ILE A O 1
ATOM 1942 N N . GLN A 1 245 ? 23.417 10.402 -13.714 1.00 89.06 245 GLN A N 1
ATOM 1943 C CA . GLN A 1 245 ? 24.513 11.154 -13.089 1.00 89.06 245 GLN A CA 1
ATOM 1944 C C . GLN A 1 245 ? 24.193 11.524 -11.634 1.00 89.06 245 GLN A C 1
ATOM 1946 O O . GLN A 1 245 ? 25.039 11.393 -10.749 1.00 89.06 245 GLN A O 1
ATOM 1951 N N . THR A 1 246 ? 22.963 11.950 -11.351 1.00 89.94 246 THR A N 1
ATOM 1952 C CA . THR A 1 246 ? 22.556 12.302 -9.985 1.00 89.94 246 THR A CA 1
ATOM 1953 C C . THR A 1 246 ? 22.395 11.065 -9.097 1.00 89.94 246 THR A C 1
ATOM 1955 O O . THR A 1 246 ? 23.009 10.985 -8.035 1.00 89.94 246 THR A O 1
ATOM 1958 N N . PHE A 1 247 ? 21.608 10.074 -9.516 1.00 87.19 247 PHE A N 1
ATOM 1959 C CA . PHE A 1 247 ? 21.279 8.915 -8.677 1.00 87.19 247 PHE A CA 1
ATOM 1960 C C . PHE A 1 247 ? 22.345 7.807 -8.738 1.00 87.19 247 PHE A C 1
ATOM 1962 O O . PHE A 1 247 ? 22.703 7.242 -7.707 1.00 87.19 247 PHE A O 1
ATOM 1969 N N . GLY A 1 248 ? 22.928 7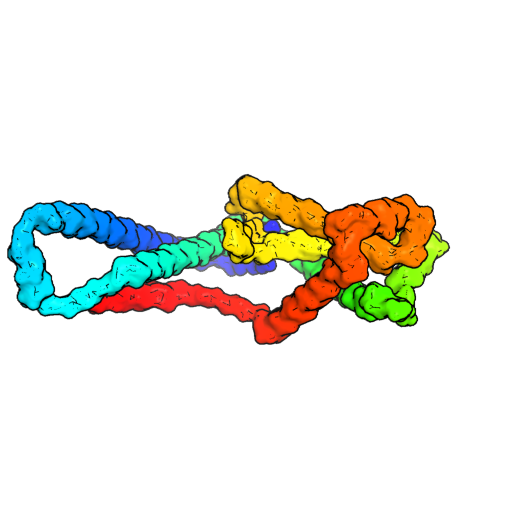.541 -9.909 1.00 81.75 248 GLY A N 1
ATOM 1970 C CA . GLY A 1 248 ? 23.947 6.496 -10.098 1.00 81.75 248 GLY A CA 1
ATOM 1971 C C . GLY A 1 248 ? 25.378 6.902 -9.726 1.00 81.75 248 GLY A C 1
ATOM 1972 O O . GLY A 1 248 ? 26.257 6.053 -9.670 1.00 81.75 248 GLY A O 1
ATOM 1973 N N . VAL A 1 249 ? 25.640 8.189 -9.468 1.00 83.56 249 VAL A N 1
ATOM 1974 C CA . VAL A 1 249 ? 26.969 8.657 -9.034 1.00 83.56 249 VAL A CA 1
ATOM 1975 C C . VAL A 1 249 ? 26.850 9.471 -7.751 1.00 83.56 249 VAL A C 1
ATOM 1977 O O . VAL A 1 249 ? 27.299 9.031 -6.697 1.00 83.56 249 VAL A O 1
ATOM 1980 N N . GLN A 1 250 ? 26.220 10.647 -7.796 1.00 87.12 250 GLN A N 1
ATOM 1981 C CA . GLN A 1 250 ? 26.256 11.579 -6.660 1.00 87.12 250 GLN A CA 1
ATOM 1982 C C . GLN A 1 250 ? 25.628 10.983 -5.390 1.00 87.12 250 GLN A C 1
ATOM 1984 O O . GLN A 1 250 ? 26.234 11.039 -4.321 1.00 87.12 250 GLN A O 1
ATOM 1989 N N . ILE A 1 251 ? 24.440 10.381 -5.506 1.00 83.88 251 ILE A N 1
ATOM 1990 C CA . ILE A 1 251 ? 23.725 9.778 -4.369 1.00 83.88 251 ILE A CA 1
ATOM 1991 C C . ILE A 1 251 ? 24.375 8.460 -3.935 1.00 83.88 251 ILE A C 1
ATOM 1993 O O . ILE A 1 251 ? 24.516 8.215 -2.736 1.00 83.88 251 ILE A O 1
ATOM 1997 N N . GLN A 1 252 ? 24.826 7.640 -4.886 1.00 79.75 252 GLN A N 1
ATOM 1998 C CA . GLN A 1 252 ? 25.469 6.359 -4.591 1.00 79.75 252 GLN A CA 1
ATOM 1999 C C . GLN A 1 252 ? 26.783 6.523 -3.809 1.00 79.75 252 GLN A C 1
ATOM 2001 O O . GLN A 1 252 ? 27.081 5.710 -2.936 1.00 79.75 252 GLN A O 1
ATOM 2006 N N . TYR A 1 253 ? 27.544 7.594 -4.056 1.00 82.75 253 TYR A N 1
ATOM 2007 C CA . TYR A 1 253 ? 28.826 7.849 -3.387 1.00 82.75 253 TYR A CA 1
ATOM 2008 C C . TYR A 1 253 ? 28.736 8.718 -2.118 1.00 82.75 253 TYR A C 1
ATOM 2010 O O . TYR A 1 253 ? 29.772 9.088 -1.557 1.00 82.75 253 TYR A O 1
ATOM 2018 N N . LEU A 1 254 ? 27.538 9.023 -1.603 1.00 84.00 254 LEU A N 1
ATOM 2019 C CA . LEU A 1 254 ? 27.405 9.712 -0.314 1.00 84.00 254 LEU A CA 1
ATOM 2020 C C . LEU A 1 254 ? 27.960 8.836 0.827 1.00 84.00 254 LEU A C 1
ATOM 2022 O O . LEU A 1 254 ? 27.567 7.680 0.968 1.00 84.00 254 LEU A O 1
ATOM 2026 N N . GLN A 1 255 ? 28.823 9.394 1.686 1.00 77.25 255 GLN A N 1
ATOM 2027 C CA . GLN A 1 255 ? 29.593 8.641 2.699 1.00 77.25 255 GLN A CA 1
ATOM 2028 C C . GLN A 1 255 ? 28.755 7.702 3.585 1.00 77.25 255 GLN A C 1
ATOM 2030 O O . GLN A 1 255 ? 29.211 6.614 3.919 1.00 77.25 255 GLN A O 1
ATOM 2035 N N . PHE A 1 256 ? 27.537 8.107 3.955 1.00 78.69 256 PHE A N 1
ATOM 2036 C CA . PHE A 1 256 ? 26.638 7.294 4.780 1.00 78.69 256 PHE A CA 1
ATOM 2037 C C . PHE A 1 256 ? 25.885 6.217 3.981 1.00 78.69 256 PHE A C 1
ATOM 2039 O O . PHE A 1 256 ? 25.711 5.099 4.456 1.00 78.69 256 PHE A O 1
ATOM 2046 N N . PHE A 1 257 ? 25.435 6.539 2.765 1.00 73.50 257 PHE A N 1
ATOM 2047 C CA . PHE A 1 257 ? 24.567 5.659 1.977 1.00 73.50 257 PHE A CA 1
ATOM 2048 C C . PHE A 1 257 ? 25.323 4.689 1.065 1.00 73.50 257 PHE A C 1
ATOM 2050 O O . PHE A 1 257 ? 24.745 3.691 0.635 1.00 73.50 257 PHE A O 1
ATOM 2057 N N . ARG A 1 258 ? 26.616 4.932 0.825 1.00 79.38 258 ARG A N 1
ATOM 2058 C CA . ARG A 1 258 ? 27.475 4.108 -0.032 1.00 79.38 258 ARG A CA 1
ATOM 2059 C C . ARG A 1 258 ? 27.392 2.617 0.288 1.00 79.38 258 ARG A C 1
ATOM 2061 O O . ARG A 1 258 ? 27.197 1.815 -0.615 1.00 79.38 258 ARG A O 1
ATOM 2068 N N . PHE A 1 259 ? 27.462 2.257 1.570 1.00 78.50 259 PHE A N 1
ATOM 2069 C CA . PHE A 1 259 ? 27.382 0.861 2.008 1.00 78.50 259 PHE A CA 1
ATOM 2070 C C . PHE A 1 259 ? 26.057 0.187 1.614 1.00 78.50 259 PHE A C 1
ATOM 2072 O O . PHE A 1 259 ? 26.050 -0.958 1.170 1.00 78.50 259 PHE A O 1
ATOM 2079 N N . PHE A 1 260 ? 24.934 0.897 1.747 1.00 77.00 260 PHE A N 1
ATOM 2080 C CA . PHE A 1 260 ? 23.614 0.344 1.442 1.00 77.00 260 PHE A CA 1
ATOM 2081 C C . PHE A 1 260 ? 23.403 0.123 -0.058 1.00 77.00 260 PHE A C 1
ATOM 2083 O O . PHE A 1 260 ? 22.732 -0.836 -0.442 1.00 77.00 260 PHE A O 1
ATOM 2090 N N . PHE A 1 261 ? 23.981 0.994 -0.889 1.00 75.38 261 PHE A N 1
ATOM 2091 C CA . PHE A 1 261 ? 23.860 0.920 -2.342 1.00 75.38 261 PHE A CA 1
ATOM 2092 C C . PHE A 1 261 ? 24.869 -0.039 -2.984 1.00 75.38 261 PHE A C 1
ATOM 2094 O O . PHE A 1 261 ? 24.497 -0.752 -3.908 1.00 75.38 261 PHE A O 1
ATOM 2101 N N . GLU A 1 262 ? 26.110 -0.123 -2.488 1.00 74.81 262 GLU A N 1
ATOM 2102 C CA . GLU A 1 262 ? 27.094 -1.099 -2.992 1.00 74.81 262 GLU A CA 1
ATOM 2103 C C . GLU A 1 262 ? 26.658 -2.547 -2.727 1.00 74.81 262 GLU A C 1
ATOM 2105 O O . GLU A 1 262 ? 26.887 -3.417 -3.558 1.00 74.81 262 GLU A O 1
ATOM 2110 N N . ALA A 1 263 ? 25.994 -2.809 -1.599 1.00 73.12 263 ALA A N 1
ATOM 2111 C CA . ALA A 1 263 ? 25.505 -4.142 -1.252 1.00 73.12 263 ALA A CA 1
ATOM 2112 C C . ALA A 1 263 ? 24.102 -4.466 -1.814 1.00 73.12 263 ALA A C 1
ATOM 2114 O O . ALA A 1 263 ? 23.531 -5.492 -1.438 1.00 73.12 263 ALA A O 1
ATOM 2115 N N . GLN A 1 264 ? 23.528 -3.596 -2.663 1.00 75.81 264 GLN A N 1
ATOM 2116 C CA . GLN A 1 264 ? 22.185 -3.755 -3.253 1.00 75.81 264 GLN A CA 1
ATOM 2117 C C . GLN A 1 264 ? 21.125 -4.178 -2.214 1.00 75.81 264 GLN A C 1
ATOM 2119 O O . GLN A 1 264 ? 20.290 -5.066 -2.425 1.00 75.81 264 GLN A O 1
ATOM 2124 N N . ILE A 1 265 ? 21.215 -3.606 -1.006 1.00 78.38 265 ILE A N 1
ATOM 2125 C CA . ILE A 1 265 ? 20.415 -4.065 0.137 1.00 78.38 265 ILE A CA 1
ATOM 2126 C C . ILE A 1 265 ? 18.938 -3.769 -0.119 1.00 78.38 265 ILE A C 1
ATOM 2128 O O . ILE A 1 265 ? 18.075 -4.565 0.245 1.00 78.38 265 ILE A O 1
ATOM 2132 N N . PHE A 1 266 ? 18.635 -2.641 -0.761 1.00 76.44 266 PHE A N 1
ATOM 2133 C CA . PHE A 1 266 ? 17.261 -2.226 -1.023 1.00 76.44 266 PHE A CA 1
ATOM 2134 C C . PHE A 1 266 ? 16.560 -3.160 -2.012 1.00 76.44 266 PHE A C 1
ATOM 2136 O O . PHE A 1 266 ? 15.417 -3.549 -1.771 1.00 76.44 266 PHE A O 1
ATOM 2143 N N . GLU A 1 267 ? 17.252 -3.571 -3.070 1.00 79.19 267 GLU A N 1
ATOM 2144 C CA . GLU A 1 267 ? 16.763 -4.499 -4.089 1.00 79.19 267 GLU A CA 1
ATOM 2145 C C . GLU A 1 267 ? 16.503 -5.881 -3.490 1.00 79.19 267 GLU A C 1
ATOM 2147 O O . GLU A 1 267 ? 15.415 -6.445 -3.643 1.00 79.19 267 GLU A O 1
ATOM 2152 N N . ASN A 1 268 ? 17.473 -6.383 -2.726 1.00 79.19 268 ASN A N 1
ATOM 2153 C CA . ASN A 1 268 ? 17.383 -7.680 -2.067 1.00 79.19 268 ASN A CA 1
ATOM 2154 C C . ASN A 1 268 ? 16.267 -7.715 -1.012 1.00 79.19 268 ASN A C 1
ATOM 2156 O O . ASN A 1 268 ? 15.502 -8.678 -0.952 1.00 79.19 268 ASN A O 1
ATOM 2160 N N . VAL A 1 269 ? 16.117 -6.658 -0.206 1.00 82.69 269 VAL A N 1
ATOM 2161 C CA . VAL A 1 269 ? 15.037 -6.554 0.791 1.00 82.69 269 VAL A CA 1
ATOM 2162 C C . VAL A 1 269 ? 13.669 -6.438 0.119 1.00 82.69 269 VAL A C 1
ATOM 2164 O O . VAL A 1 269 ? 12.723 -7.084 0.572 1.00 82.69 269 VAL A O 1
ATOM 2167 N N . LEU A 1 270 ? 13.545 -5.664 -0.966 1.00 82.25 270 LEU A N 1
ATOM 2168 C CA . LEU A 1 270 ? 12.295 -5.540 -1.721 1.00 82.25 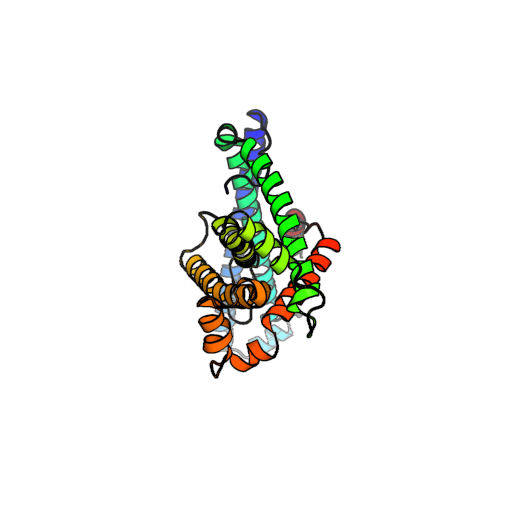270 LEU A CA 1
ATOM 2169 C C . LEU A 1 270 ? 11.868 -6.891 -2.302 1.00 82.25 270 LEU A C 1
ATOM 2171 O O . LEU A 1 270 ? 10.709 -7.287 -2.147 1.00 82.25 270 LEU A O 1
ATOM 2175 N N . LEU A 1 271 ? 12.796 -7.629 -2.915 1.00 81.56 271 LEU A N 1
ATOM 2176 C CA . LEU A 1 271 ? 12.517 -8.947 -3.481 1.00 81.56 271 LEU A CA 1
ATOM 2177 C C . LEU A 1 271 ? 12.182 -9.969 -2.387 1.00 81.56 271 LEU A C 1
ATOM 2179 O O . LEU A 1 271 ? 11.178 -10.673 -2.505 1.00 81.56 271 LEU A O 1
ATOM 2183 N N . LEU A 1 272 ? 12.947 -10.003 -1.289 1.00 85.12 272 LEU A N 1
ATOM 2184 C CA . LEU A 1 272 ? 12.673 -10.871 -0.140 1.00 85.12 272 LEU A CA 1
ATOM 2185 C C . LEU A 1 272 ? 11.270 -10.618 0.426 1.00 85.12 272 LEU A C 1
ATOM 2187 O O . LEU A 1 272 ? 10.507 -11.561 0.623 1.00 85.12 272 LEU A O 1
ATOM 2191 N N . MET A 1 273 ? 10.907 -9.352 0.656 1.00 79.81 273 MET A N 1
ATOM 2192 C CA . MET A 1 273 ? 9.588 -8.980 1.174 1.00 79.81 273 MET A CA 1
ATOM 2193 C C . MET A 1 273 ? 8.472 -9.320 0.185 1.00 79.81 273 MET A C 1
ATOM 2195 O O . MET A 1 273 ? 7.398 -9.756 0.601 1.00 79.81 273 MET A O 1
ATOM 2199 N N . THR A 1 274 ? 8.717 -9.180 -1.117 1.00 82.25 274 THR A N 1
ATOM 2200 C CA . THR A 1 274 ? 7.748 -9.544 -2.161 1.00 82.25 274 THR A CA 1
ATOM 2201 C C . THR A 1 274 ? 7.507 -11.054 -2.190 1.00 82.25 274 THR A C 1
ATOM 2203 O O . THR A 1 274 ? 6.358 -11.488 -2.166 1.00 82.25 274 THR A O 1
ATOM 2206 N N . ILE A 1 275 ? 8.564 -11.872 -2.152 1.00 83.25 275 ILE A N 1
ATOM 2207 C CA . ILE A 1 275 ? 8.442 -13.338 -2.105 1.00 83.25 275 ILE A CA 1
ATOM 2208 C C . ILE A 1 275 ? 7.792 -13.786 -0.794 1.00 83.25 275 ILE A C 1
ATOM 2210 O O . ILE A 1 275 ? 6.899 -14.632 -0.804 1.00 83.25 275 ILE A O 1
ATOM 2214 N N . TRP A 1 276 ? 8.197 -13.197 0.332 1.00 83.00 276 TRP A N 1
ATOM 2215 C CA . TRP A 1 276 ? 7.637 -13.508 1.645 1.00 83.00 276 TRP A CA 1
ATOM 2216 C C . TRP A 1 276 ? 6.138 -13.208 1.708 1.00 83.00 276 TRP A C 1
ATOM 2218 O O . TRP A 1 276 ? 5.348 -14.044 2.148 1.00 83.00 276 TRP A O 1
ATOM 2228 N N . THR A 1 277 ? 5.725 -12.024 1.254 1.00 78.81 277 THR A N 1
ATOM 2229 C CA . THR A 1 277 ? 4.311 -11.625 1.254 1.00 78.81 277 THR A CA 1
ATOM 2230 C C . THR A 1 277 ? 3.491 -12.425 0.248 1.00 78.81 277 THR A C 1
ATOM 2232 O O . THR A 1 277 ? 2.386 -12.841 0.591 1.00 78.81 277 THR A O 1
ATOM 2235 N N . ALA A 1 278 ? 4.027 -12.722 -0.939 1.00 79.56 278 ALA A N 1
ATOM 2236 C CA . ALA A 1 278 ? 3.382 -13.612 -1.901 1.00 79.56 278 ALA A CA 1
ATOM 2237 C C . ALA A 1 278 ? 3.187 -15.023 -1.319 1.00 79.56 278 ALA A C 1
ATOM 2239 O O . ALA A 1 278 ? 2.084 -15.562 -1.375 1.00 79.56 278 ALA A O 1
ATOM 2240 N N . GLY A 1 279 ? 4.218 -15.586 -0.680 1.00 81.62 279 GLY A N 1
ATOM 2241 C CA . GLY A 1 279 ? 4.135 -16.874 0.009 1.00 81.62 279 GLY A CA 1
ATOM 2242 C C . GLY A 1 279 ? 3.097 -16.872 1.132 1.00 81.62 279 GLY A C 1
ATOM 2243 O O . GLY A 1 279 ? 2.257 -17.770 1.197 1.00 81.62 279 GLY A O 1
ATOM 2244 N N . TYR A 1 280 ? 3.089 -15.833 1.974 1.00 80.94 280 TYR A N 1
ATOM 2245 C CA . TYR A 1 280 ? 2.090 -15.674 3.036 1.00 80.94 280 TYR A CA 1
ATOM 2246 C C . TYR A 1 280 ? 0.659 -15.603 2.481 1.00 80.94 280 TYR A C 1
ATOM 2248 O O . TYR A 1 280 ? -0.229 -16.274 3.002 1.00 80.94 280 TYR A O 1
ATOM 2256 N N . LEU A 1 281 ? 0.432 -14.838 1.408 1.00 75.12 281 LEU A N 1
ATOM 2257 C CA . LEU A 1 281 ? -0.891 -14.689 0.792 1.00 75.12 281 LEU A CA 1
ATOM 2258 C C . LEU A 1 281 ? -1.376 -15.974 0.106 1.00 75.12 281 LEU A C 1
ATOM 2260 O O . LEU A 1 281 ? -2.574 -16.249 0.135 1.00 75.12 281 LEU A O 1
ATOM 2264 N N . ILE A 1 282 ? -0.469 -16.783 -0.454 1.00 79.31 282 ILE A N 1
ATOM 2265 C CA . ILE A 1 282 ? -0.797 -18.112 -0.998 1.00 79.31 282 ILE A CA 1
ATOM 2266 C C . ILE A 1 282 ? -1.191 -19.076 0.131 1.00 79.31 282 ILE A C 1
ATOM 2268 O O . ILE A 1 282 ? -2.147 -19.837 -0.008 1.00 79.31 282 ILE A O 1
ATOM 2272 N N . LEU A 1 283 ? -0.478 -19.036 1.261 1.00 80.19 283 LEU A N 1
ATOM 2273 C CA . LEU A 1 283 ? -0.714 -19.928 2.402 1.00 80.19 283 LEU A CA 1
ATOM 2274 C C . LEU A 1 283 ? -1.949 -19.540 3.228 1.00 80.19 283 LEU A C 1
ATOM 2276 O O . LEU A 1 283 ? -2.586 -20.410 3.824 1.00 80.19 283 LEU A O 1
ATOM 2280 N N . LYS A 1 284 ? -2.294 -18.250 3.295 1.00 71.81 284 LYS A N 1
ATOM 2281 C CA . LYS A 1 284 ? -3.397 -17.751 4.125 1.00 71.81 284 LYS A CA 1
ATOM 2282 C C . LYS A 1 284 ? -4.180 -16.639 3.409 1.00 71.81 284 LYS A C 1
ATOM 2284 O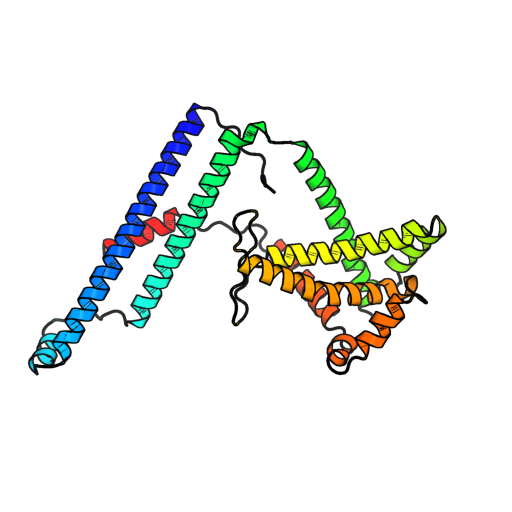 O . LYS A 1 284 ? -4.018 -15.464 3.732 1.00 71.81 284 LYS A O 1
ATOM 2289 N N . PRO A 1 285 ? -5.067 -17.001 2.464 1.00 61.72 285 PRO A N 1
ATOM 2290 C CA . PRO A 1 285 ? -5.775 -16.030 1.627 1.00 61.72 285 PRO A CA 1
ATOM 2291 C C . PRO A 1 285 ? -6.868 -15.237 2.360 1.00 61.72 285 PRO A C 1
ATOM 2293 O O . PRO A 1 285 ? -7.308 -14.208 1.854 1.00 61.72 285 PRO A O 1
ATOM 2296 N N . VAL A 1 286 ? -7.327 -15.689 3.536 1.00 56.81 286 VAL A N 1
ATOM 2297 C CA . VAL A 1 286 ? -8.432 -15.048 4.266 1.00 56.81 286 VAL A CA 1
ATOM 2298 C C . VAL A 1 286 ? -8.116 -14.964 5.756 1.00 56.81 286 VAL A C 1
ATOM 2300 O O . VAL A 1 286 ? -8.006 -15.979 6.450 1.00 56.81 286 VAL A O 1
ATOM 2303 N N . ASP A 1 287 ? -8.003 -13.738 6.263 1.00 54.88 287 ASP A N 1
ATOM 2304 C CA . ASP A 1 287 ? -8.005 -13.482 7.697 1.00 54.88 287 ASP A CA 1
ATOM 2305 C C . ASP A 1 287 ? -9.441 -13.593 8.218 1.00 54.88 287 ASP A C 1
ATOM 2307 O O . ASP A 1 287 ? -10.329 -12.839 7.824 1.00 54.88 287 ASP A O 1
ATOM 2311 N N . LYS A 1 288 ? -9.685 -14.580 9.087 1.00 45.44 288 LYS A N 1
ATOM 2312 C CA . LYS A 1 288 ? -10.984 -14.755 9.741 1.00 45.44 288 LYS A CA 1
ATOM 2313 C C . LYS A 1 288 ? -11.172 -13.632 10.770 1.00 45.44 288 LYS A C 1
ATOM 2315 O O . LYS A 1 288 ? -10.289 -13.473 11.620 1.00 45.44 288 LYS A O 1
ATOM 2320 N N . PRO A 1 289 ? -12.278 -12.869 10.737 1.00 50.38 289 PRO A N 1
ATOM 2321 C CA . PRO A 1 289 ? -12.570 -11.913 11.795 1.00 50.38 289 PRO A CA 1
ATOM 2322 C C . PRO A 1 289 ? -12.739 -12.660 13.124 1.00 50.38 289 PRO A C 1
ATOM 2324 O O . PRO A 1 289 ? -13.289 -13.760 13.171 1.00 50.38 289 PRO A O 1
ATOM 2327 N N . THR A 1 290 ? -12.225 -12.089 14.212 1.00 49.38 290 THR A N 1
ATOM 2328 C CA . THR A 1 290 ? -12.434 -12.633 15.559 1.00 49.38 290 THR A CA 1
ATOM 2329 C C . THR A 1 290 ? -13.922 -12.545 15.905 1.00 49.38 290 THR A C 1
ATOM 2331 O O . THR A 1 290 ? -14.481 -11.451 15.883 1.00 49.38 290 THR A O 1
ATOM 2334 N N . ASN A 1 291 ? -14.552 -13.682 16.218 1.00 52.44 291 ASN A N 1
ATOM 2335 C CA . ASN A 1 291 ? -15.961 -13.755 16.608 1.00 52.44 291 ASN A CA 1
ATOM 2336 C C . ASN A 1 291 ? -16.226 -12.918 17.871 1.00 52.44 291 ASN A C 1
ATOM 2338 O O . ASN A 1 291 ? -15.676 -13.193 18.936 1.00 52.44 291 ASN A O 1
ATOM 2342 N N . THR A 1 292 ? -17.106 -11.923 17.763 1.00 51.66 292 THR A N 1
ATOM 2343 C CA . THR A 1 292 ? -17.571 -11.073 18.875 1.00 51.66 292 THR A CA 1
ATOM 2344 C C . THR A 1 292 ? -18.352 -11.855 19.930 1.00 51.66 292 THR A C 1
ATOM 2346 O O . THR A 1 292 ? -18.232 -11.570 21.119 1.00 51.66 292 THR A O 1
ATOM 2349 N N . LEU A 1 293 ? -19.094 -12.882 19.508 1.00 58.75 293 LEU A N 1
ATOM 2350 C CA . LEU A 1 293 ? -19.876 -13.762 20.385 1.00 58.75 293 LEU A CA 1
ATOM 2351 C C . LEU A 1 293 ? -18.985 -14.559 21.351 1.00 58.75 293 LEU A C 1
ATOM 2353 O O . LEU A 1 293 ? -19.269 -14.624 22.542 1.00 58.75 293 LEU A O 1
ATOM 2357 N N . GLU A 1 294 ? -17.838 -15.056 20.877 1.00 64.31 294 GLU A N 1
ATOM 2358 C CA . GLU A 1 294 ? -16.870 -15.762 21.730 1.00 64.31 294 GLU A CA 1
ATOM 2359 C C . GLU A 1 294 ? -16.222 -14.846 22.779 1.00 64.31 294 GLU A C 1
ATOM 2361 O O . GLU A 1 294 ? -15.759 -15.319 23.818 1.00 64.31 294 GLU A O 1
ATOM 2366 N N . LEU A 1 295 ? -16.156 -13.537 22.515 1.00 57.78 295 LEU A N 1
ATOM 2367 C CA . LEU A 1 295 ? -15.688 -12.548 23.484 1.00 57.78 295 LEU A CA 1
ATOM 2368 C C . LEU A 1 295 ? -16.713 -12.360 24.607 1.00 57.78 295 LEU A C 1
ATOM 2370 O O . LEU A 1 295 ? -16.336 -12.386 25.777 1.00 57.78 295 LEU A O 1
ATOM 2374 N N . ARG A 1 296 ? -17.994 -12.200 24.246 1.00 57.94 296 ARG A N 1
ATOM 2375 C CA . ARG A 1 296 ? -19.109 -12.020 25.187 1.00 57.94 296 ARG A CA 1
ATOM 2376 C C . ARG A 1 296 ? -19.222 -13.204 26.144 1.00 57.94 296 ARG A C 1
ATOM 2378 O O . ARG A 1 296 ? -19.203 -13.006 27.354 1.00 57.94 296 ARG A O 1
ATOM 2385 N N . ASP A 1 297 ? -19.234 -14.423 25.609 1.00 67.62 297 ASP A N 1
ATOM 2386 C CA . ASP A 1 297 ? -19.390 -15.641 26.414 1.00 67.62 297 ASP A CA 1
ATOM 2387 C C . ASP A 1 297 ? -18.226 -15.844 27.398 1.00 67.62 297 ASP A C 1
ATOM 2389 O O . ASP A 1 297 ? -18.410 -16.353 28.502 1.00 67.62 297 ASP A O 1
ATOM 2393 N N . ARG A 1 298 ? -17.012 -15.406 27.036 1.00 64.12 298 ARG A N 1
ATOM 2394 C CA . ARG A 1 298 ? -15.852 -15.444 27.943 1.00 64.12 298 ARG A CA 1
ATOM 2395 C C . ARG A 1 298 ? -15.930 -14.415 29.064 1.00 64.12 298 ARG A C 1
ATOM 2397 O O . ARG A 1 298 ? -15.382 -14.676 30.130 1.00 64.12 298 ARG A O 1
ATOM 2404 N N . LEU A 1 299 ? -16.531 -13.253 28.819 1.00 59.06 299 LEU A N 1
ATOM 2405 C CA . LEU A 1 299 ? -16.687 -12.217 29.839 1.00 59.06 299 LEU A CA 1
ATOM 2406 C C . LEU A 1 299 ? -17.771 -12.612 30.844 1.00 59.06 299 LEU A C 1
ATOM 2408 O O . LEU A 1 299 ? -17.486 -12.606 32.035 1.00 59.06 299 LEU A O 1
ATOM 2412 N N . LEU A 1 300 ? -18.926 -13.084 30.366 1.00 62.84 300 LEU A N 1
ATOM 2413 C CA . LEU A 1 300 ? -20.009 -13.580 31.226 1.00 62.84 300 LEU A CA 1
ATOM 2414 C C . LEU A 1 300 ? -19.547 -14.746 32.110 1.00 62.84 300 LEU A C 1
ATOM 2416 O O . LEU A 1 300 ? -19.801 -14.768 33.308 1.00 62.84 300 LEU A O 1
ATOM 2420 N N . LYS A 1 301 ? -18.762 -15.677 31.554 1.00 68.38 301 LYS A N 1
ATOM 2421 C CA . LYS A 1 301 ? -18.216 -16.797 32.329 1.00 68.38 301 LYS A CA 1
ATOM 2422 C C . LYS A 1 301 ? -17.241 -16.369 33.437 1.00 68.38 301 LYS A C 1
ATOM 2424 O O . LYS A 1 301 ? -17.124 -17.069 34.433 1.00 68.38 301 LYS A O 1
ATOM 2429 N N . ASN A 1 302 ? -16.534 -15.248 33.277 1.00 54.25 302 ASN A N 1
ATOM 2430 C CA . ASN A 1 302 ? -15.643 -14.734 34.323 1.00 54.25 302 ASN A CA 1
ATOM 2431 C C . ASN A 1 302 ? -16.399 -14.008 35.451 1.00 54.25 302 ASN A C 1
ATOM 2433 O O . ASN A 1 302 ? -15.800 -13.796 36.499 1.00 54.25 302 ASN A O 1
ATOM 2437 N N . GLU A 1 303 ? -17.657 -13.602 35.245 1.00 49.88 303 GLU A N 1
ATOM 2438 C CA . GLU A 1 303 ? -18.511 -13.026 36.299 1.00 49.88 303 GLU A CA 1
ATOM 2439 C C . GLU A 1 303 ? -19.177 -14.108 37.163 1.00 49.88 303 GLU A C 1
ATOM 2441 O O . GLU A 1 303 ? -19.501 -13.859 38.323 1.00 49.88 303 GLU A O 1
ATOM 2446 N N . GLU A 1 304 ? -19.356 -15.316 36.618 1.00 48.41 304 GLU A N 1
ATOM 2447 C CA . GLU A 1 304 ? -19.929 -16.465 37.332 1.00 48.41 304 GLU A CA 1
ATOM 2448 C C . GLU A 1 304 ? -18.914 -17.211 38.237 1.00 48.41 304 GLU A C 1
ATOM 2450 O O . GLU A 1 304 ? -19.331 -18.029 39.062 1.00 48.41 304 GLU A O 1
ATOM 2455 N N . GLU A 1 305 ? -17.603 -16.939 38.116 1.00 39.91 305 GLU A N 1
ATOM 2456 C CA . GLU A 1 305 ? -16.495 -17.568 38.882 1.00 39.91 305 GLU A CA 1
ATOM 2457 C C . GLU A 1 305 ? -15.934 -16.692 40.025 1.00 39.91 305 GLU A C 1
ATOM 2459 O O . GLU A 1 305 ? -15.731 -17.228 41.147 1.00 39.91 305 GLU A O 1
#